Protein AF-0000000084544171 (afdb_homodimer)

Secondary structure (DSSP, 8-state):
--------TT-EEEEEEEEEHHHHHHHHTTSS-GGG--EEEEEEEEE-TT-SSEEE-HHHHHHHTPEEEEEEEEEETTEEEEEEEEEEEEEEETTEEEEEEEEEPPTTPPPEE-HHHHHHTTEEEETTTTEEEEPPSSSTT-S-B--/--------TT-EEEEEEEEEHHHHHHHHTTSS-GGG--EEEEEEEEE-TT-SSEEE-HHHHHHHTPEEEEEEEEEETTEEEEEEEEEEEEEEETTEEEEEEEEEPPTTPPPEE-HHHHHHTTEEEETTTTEEEEPPSSSTT-S-B--

InterPro domains:
  IPR001969 Aspartic peptidase, active site [PS00141] (45-56)
  IPR021109 Aspartic peptidase domain superfamily [G3DSA:2.40.70.10] (13-139)
  IPR021109 Aspartic peptidase domain superfamily [SSF50630] (43-126)

Sequence (294 aa):
MSNPTEKTMGRIITTLTITNRIDQANARQGLIPVEQVRSLTLNNVLVDTGATTLCLPSNAIAQLGLELLKEVDVATANGFSKARVFRDASISLLGREGTFECLELPGGRDPLLGVLPLEALGIELDLTNQQLKLLPETSMDTYLTILMSNPTEKTMGRIITTLTITNR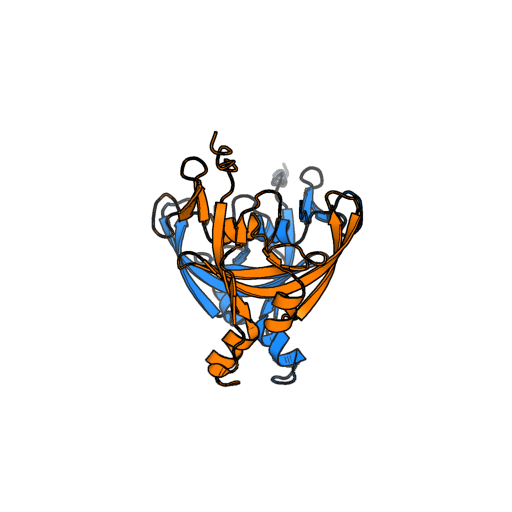IDQANARQGLIPVEQVRSLTLNNVLVDTGATTLCLPSNAIAQLGLELLKEVDVATANGFSKARVFRDASISLLGREGTFECLELPGGRDPLLGVLPLEALGIELDLTNQQLKLLPETSMDTYLTIL

Organism: NCBI:txid376219

Structure (mmCIF, N/CA/C/O backbone):
data_AF-0000000084544171-model_v1
#
loop_
_entity.id
_entity.type
_entity.pdbx_description
1 polymer 'Aspartyl protease'
#
loop_
_atom_site.group_PDB
_atom_site.id
_atom_site.type_symbol
_atom_site.label_atom_id
_atom_site.label_alt_id
_atom_site.label_comp_id
_atom_site.label_asym_id
_atom_site.label_entity_id
_atom_site.label_seq_id
_atom_site.pdbx_PDB_ins_code
_atom_site.Cartn_x
_atom_site.Cartn_y
_atom_site.Cartn_z
_atom_site.occupancy
_atom_site.B_iso_or_equiv
_atom_site.auth_seq_id
_atom_site.auth_comp_id
_atom_site.auth_asym_id
_atom_site.auth_atom_id
_atom_site.pdbx_PDB_model_num
ATOM 1 N N . MET A 1 1 ? -24.906 -35.188 -24.203 1 29.39 1 MET A N 1
ATOM 2 C CA . MET A 1 1 ? -25.5 -34.156 -23.344 1 29.39 1 MET A CA 1
ATOM 3 C C . MET A 1 1 ? -24.422 -33.25 -22.75 1 29.39 1 MET A C 1
ATOM 5 O O . MET A 1 1 ? -23.5 -33.75 -22.094 1 29.39 1 MET A O 1
ATOM 9 N N . SER A 1 2 ? -24.047 -32.125 -23.422 1 32.59 2 SER A N 1
ATOM 10 C CA . SER A 1 2 ? -22.875 -31.266 -23.25 1 32.59 2 SER A CA 1
ATOM 11 C C . SER A 1 2 ? -22.781 -30.75 -21.812 1 32.59 2 SER A C 1
ATOM 13 O O . SER A 1 2 ? -23.812 -30.484 -21.172 1 32.59 2 SER A O 1
ATOM 15 N N . ASN A 1 3 ? -21.859 -31.234 -21 1 34.06 3 ASN A N 1
ATOM 16 C CA . ASN A 1 3 ? -21.5 -30.828 -19.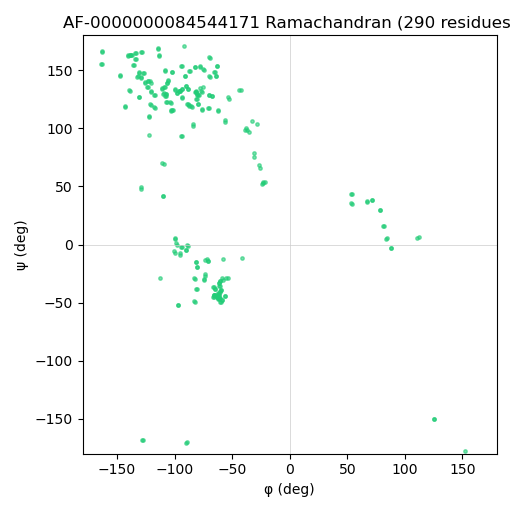641 1 34.06 3 ASN A CA 1
ATOM 17 C C . ASN A 1 3 ? -21.594 -29.312 -19.453 1 34.06 3 ASN A C 1
ATOM 19 O O . ASN A 1 3 ? -20.969 -28.562 -20.203 1 34.06 3 ASN A O 1
ATOM 23 N N . PRO A 1 4 ? -22.75 -28.766 -18.859 1 36.19 4 PRO A N 1
ATOM 24 C CA . PRO A 1 4 ? -22.891 -27.328 -18.656 1 36.19 4 PRO A CA 1
ATOM 25 C C . PRO A 1 4 ? -21.578 -26.656 -18.234 1 36.19 4 PRO A C 1
ATOM 27 O O . PRO A 1 4 ? -20.734 -27.297 -17.609 1 36.19 4 PRO A O 1
ATOM 30 N N . THR A 1 5 ? -20.844 -26 -19.188 1 37.59 5 THR A N 1
ATOM 31 C CA . THR A 1 5 ? -19.797 -25.031 -18.891 1 37.59 5 THR A CA 1
ATOM 32 C C . THR A 1 5 ? -20.031 -24.375 -17.531 1 37.59 5 THR A C 1
ATOM 34 O O . THR A 1 5 ? -21.062 -23.734 -17.328 1 37.59 5 THR A O 1
ATOM 37 N N . GLU A 1 6 ? -19.938 -25.141 -16.469 1 35.94 6 GLU A N 1
ATOM 38 C CA . GLU A 1 6 ? -19.969 -24.578 -15.117 1 35.94 6 GLU A CA 1
ATOM 39 C C . GLU A 1 6 ? -19.547 -23.109 -15.125 1 35.94 6 GLU A C 1
ATOM 41 O O . GLU A 1 6 ? -18.375 -22.797 -15.359 1 35.94 6 GLU A O 1
ATOM 46 N N . LYS A 1 7 ? -20.109 -22.266 -15.898 1 38.41 7 LYS A N 1
ATOM 47 C CA . LYS A 1 7 ? -20.062 -20.812 -15.766 1 38.41 7 LYS A CA 1
ATOM 48 C C . LYS A 1 7 ? -19.719 -20.406 -14.336 1 38.41 7 LYS A C 1
ATOM 50 O O . LYS A 1 7 ? -20.5 -20.625 -13.414 1 38.41 7 LYS A O 1
ATOM 55 N N . THR A 1 8 ? -18.688 -20.828 -13.703 1 43.66 8 THR A N 1
ATOM 56 C CA . THR A 1 8 ? -18.375 -20.438 -12.336 1 43.66 8 THR A CA 1
ATOM 57 C C . THR A 1 8 ? -18.875 -19.016 -12.055 1 43.66 8 THR A C 1
ATOM 59 O O . THR A 1 8 ? -18.359 -18.047 -12.617 1 43.66 8 THR A O 1
ATOM 62 N N . MET A 1 9 ? -19.906 -18.672 -11.883 1 42.88 9 MET A N 1
ATOM 63 C CA . MET A 1 9 ? -20.75 -17.578 -11.414 1 42.88 9 MET A CA 1
ATOM 64 C C . MET A 1 9 ? -20.016 -16.734 -10.367 1 42.88 9 MET A C 1
ATOM 66 O O . MET A 1 9 ? -19.422 -17.297 -9.438 1 42.88 9 MET A O 1
ATOM 70 N N . GLY A 1 10 ? -19.531 -15.648 -10.57 1 60.69 10 GLY A N 1
ATOM 71 C CA . GLY A 1 10 ? -19.156 -14.586 -9.648 1 60.69 10 GLY A CA 1
ATOM 72 C C . GLY A 1 10 ? -17.672 -14.359 -9.57 1 60.69 10 GLY A C 1
ATOM 73 O O . GLY A 1 10 ? -17.188 -13.594 -8.727 1 60.69 10 GLY A O 1
ATOM 74 N N . ARG A 1 11 ? -16.953 -15.086 -10.477 1 80.31 11 ARG A N 1
ATOM 75 C CA . ARG A 1 11 ? -15.5 -14.969 -10.422 1 80.31 11 ARG A CA 1
ATOM 76 C C . ARG A 1 11 ? -15 -13.891 -11.383 1 80.31 11 ARG A C 1
ATOM 78 O O . ARG A 1 11 ? -15.414 -13.844 -12.539 1 80.31 11 ARG A O 1
ATOM 85 N N . ILE A 1 12 ? -14.312 -12.992 -11.055 1 90.25 12 ILE A N 1
ATOM 86 C CA . ILE A 1 12 ? -13.656 -11.961 -11.852 1 90.25 12 ILE A CA 1
ATOM 87 C C . ILE A 1 12 ? -12.18 -12.297 -12.031 1 90.25 12 ILE A C 1
ATOM 89 O O . ILE A 1 12 ? -11.445 -12.445 -11.047 1 90.25 12 ILE A O 1
ATOM 93 N N . ILE A 1 13 ? -11.773 -12.547 -13.297 1 92.5 13 ILE A N 1
ATOM 94 C CA . ILE A 1 13 ? -10.375 -12.773 -13.656 1 92.5 13 ILE A CA 1
ATOM 95 C C . ILE A 1 13 ? -9.828 -11.555 -14.391 1 92.5 13 ILE A C 1
ATOM 97 O O . ILE A 1 13 ? -10.508 -10.992 -15.258 1 92.5 13 ILE A O 1
ATOM 101 N N . THR A 1 14 ? -8.625 -11.195 -14.078 1 93.81 14 THR A N 1
ATOM 102 C CA . THR A 1 14 ? -8.07 -9.992 -14.695 1 93.81 14 THR A CA 1
ATOM 103 C C . THR A 1 14 ? -6.609 -10.203 -15.078 1 93.81 14 THR A C 1
ATOM 105 O O . THR A 1 14 ? -6.004 -11.211 -14.711 1 93.81 14 THR A O 1
ATOM 108 N N . THR A 1 15 ? -6.137 -9.32 -15.945 1 95.38 15 THR A N 1
ATOM 109 C CA . THR A 1 15 ? -4.719 -9.227 -16.281 1 95.38 15 THR A CA 1
ATOM 110 C C . THR A 1 15 ? -4.039 -8.141 -15.453 1 95.38 15 THR A C 1
ATOM 112 O O . THR A 1 15 ? -4.559 -7.027 -15.328 1 95.38 15 THR A O 1
ATOM 115 N N . LEU A 1 16 ? -2.938 -8.539 -14.922 1 96.19 16 LEU A N 1
ATOM 116 C CA . LEU A 1 16 ? -2.232 -7.641 -14.008 1 96.19 16 LEU A CA 1
ATOM 117 C C . LEU A 1 16 ? -0.758 -7.539 -14.383 1 96.19 16 LEU A C 1
ATOM 119 O O . LEU A 1 16 ? -0.096 -8.555 -14.602 1 96.19 16 LEU A O 1
ATOM 123 N N . THR A 1 17 ? -0.288 -6.348 -14.555 1 98.38 17 THR A N 1
ATOM 124 C CA . THR A 1 17 ? 1.15 -6.141 -14.68 1 98.38 17 THR A CA 1
ATOM 125 C C . THR A 1 17 ? 1.753 -5.699 -13.344 1 98.38 17 THR A C 1
ATOM 127 O O . THR A 1 17 ? 1.222 -4.805 -12.688 1 98.38 17 THR A O 1
ATOM 130 N N . ILE A 1 18 ? 2.816 -6.367 -12.938 1 98.69 18 ILE A N 1
ATOM 131 C CA . ILE A 1 18 ? 3.531 -6.07 -11.703 1 98.69 18 ILE A CA 1
ATOM 132 C C . ILE A 1 18 ? 4.98 -5.707 -12.016 1 98.69 18 ILE A C 1
ATOM 134 O O . ILE A 1 18 ? 5.641 -6.391 -12.805 1 98.69 18 ILE A O 1
ATOM 138 N N . THR A 1 19 ? 5.465 -4.664 -11.492 1 98.75 19 THR A N 1
ATOM 139 C CA . THR A 1 19 ? 6.832 -4.191 -11.68 1 98.75 19 THR A CA 1
ATOM 140 C C . THR A 1 19 ? 7.523 -3.99 -10.336 1 98.75 19 THR A C 1
ATOM 142 O O . THR A 1 19 ? 6.891 -3.578 -9.359 1 98.75 19 THR A O 1
ATOM 145 N N . ASN A 1 20 ? 8.781 -4.375 -10.273 1 98.75 20 ASN A N 1
ATOM 146 C CA . ASN A 1 20 ? 9.57 -4.02 -9.094 1 98.75 20 ASN A CA 1
ATOM 147 C C . ASN A 1 20 ? 9.703 -2.508 -8.945 1 98.75 20 ASN A C 1
ATOM 149 O O . ASN A 1 20 ? 10.359 -1.852 -9.75 1 98.75 20 ASN A O 1
ATOM 153 N N . ARG A 1 21 ? 9.148 -1.97 -7.887 1 98.56 21 ARG A N 1
ATOM 154 C CA . ARG A 1 21 ? 9.062 -0.523 -7.715 1 98.56 21 ARG A CA 1
ATOM 155 C C . ARG A 1 21 ? 10.453 0.087 -7.531 1 98.56 21 ARG A C 1
ATOM 157 O O . ARG A 1 21 ? 10.711 1.199 -7.996 1 98.56 21 ARG A O 1
ATOM 164 N N . ILE A 1 22 ? 11.305 -0.629 -6.855 1 98.5 22 ILE A N 1
ATOM 165 C CA . ILE A 1 22 ? 12.648 -0.115 -6.621 1 98.5 22 ILE A CA 1
ATOM 166 C C . ILE A 1 22 ? 13.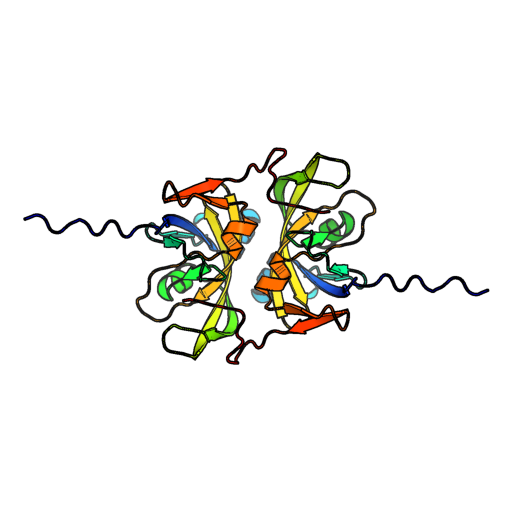406 -0.02 -7.941 1 98.5 22 ILE A C 1
ATOM 168 O O . ILE A 1 22 ? 14.07 0.982 -8.211 1 98.5 22 ILE A O 1
ATOM 172 N N . ASP A 1 23 ? 13.289 -1.106 -8.734 1 98.38 23 ASP A N 1
ATOM 173 C CA . ASP A 1 23 ? 13.898 -1.052 -10.062 1 98.38 23 ASP A CA 1
ATOM 174 C C . ASP A 1 23 ? 13.375 0.142 -10.859 1 98.38 23 ASP A C 1
ATOM 176 O O . ASP A 1 23 ? 14.148 0.849 -11.508 1 98.38 23 ASP A O 1
ATOM 180 N N . GLN A 1 24 ? 12.055 0.341 -10.797 1 98.06 24 GLN A N 1
ATOM 181 C CA . GLN A 1 24 ? 11.414 1.428 -11.531 1 98.06 24 GLN A CA 1
ATOM 182 C C . GLN A 1 24 ? 11.977 2.781 -11.109 1 98.06 24 GLN A C 1
ATOM 184 O O . GLN A 1 24 ? 12.305 3.613 -11.953 1 98.06 24 GLN A O 1
ATOM 189 N N . ALA A 1 25 ? 12.07 2.982 -9.859 1 97.75 25 ALA A N 1
ATOM 190 C CA . ALA A 1 25 ? 12.57 4.246 -9.328 1 97.75 25 ALA A CA 1
ATOM 191 C C . ALA A 1 25 ? 14.039 4.449 -9.695 1 97.75 25 ALA A C 1
ATOM 193 O O . ALA A 1 25 ? 14.438 5.547 -10.094 1 97.75 25 ALA A O 1
ATOM 194 N N . ASN A 1 26 ? 14.836 3.412 -9.57 1 97.44 26 ASN A N 1
ATOM 195 C CA . ASN A 1 26 ? 16.266 3.488 -9.875 1 97.44 26 ASN A CA 1
ATOM 196 C C . ASN A 1 26 ? 16.5 3.771 -11.352 1 97.44 26 ASN A C 1
ATOM 198 O O . ASN A 1 26 ? 17.422 4.516 -11.703 1 97.44 26 ASN A O 1
ATOM 202 N N . ALA A 1 27 ? 15.68 3.17 -12.18 1 97.88 27 ALA A N 1
ATOM 203 C CA . ALA A 1 27 ? 15.812 3.436 -13.609 1 97.88 27 ALA A CA 1
ATOM 204 C C . ALA A 1 27 ? 15.469 4.887 -13.93 1 97.88 27 ALA A C 1
ATOM 206 O O . ALA A 1 27 ? 16.156 5.539 -14.711 1 97.88 27 ALA A O 1
ATOM 207 N N . ARG A 1 28 ? 14.398 5.352 -13.32 1 96.06 28 ARG A N 1
ATOM 208 C CA . ARG A 1 28 ? 13.984 6.73 -13.539 1 96.06 28 ARG A CA 1
ATOM 209 C C . ARG A 1 28 ? 15.062 7.707 -13.102 1 96.06 28 ARG A C 1
ATOM 211 O O . ARG A 1 28 ? 15.219 8.781 -13.688 1 96.06 28 ARG A O 1
ATOM 218 N N . GLN A 1 29 ? 15.812 7.316 -12.094 1 94.12 29 GLN A N 1
ATOM 219 C CA . GLN A 1 29 ? 16.875 8.164 -11.57 1 94.12 29 GLN A CA 1
ATOM 220 C C . GLN A 1 29 ? 18.203 7.91 -12.305 1 94.12 29 GLN A C 1
ATOM 222 O O . GLN A 1 29 ? 19.234 8.492 -11.961 1 94.12 29 GLN A O 1
ATOM 227 N N . GLY A 1 30 ? 18.156 7.012 -13.219 1 94.88 30 GLY A N 1
ATOM 228 C CA . GLY A 1 30 ? 19.328 6.742 -14.055 1 94.88 30 GLY A CA 1
ATOM 229 C C . GLY A 1 30 ? 20.344 5.84 -13.375 1 94.88 30 GLY A C 1
ATOM 230 O O . GLY A 1 30 ?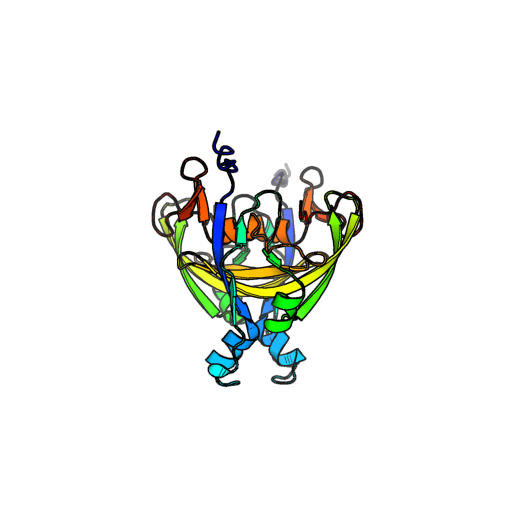 21.5 5.785 -13.797 1 94.88 30 GLY A O 1
ATOM 231 N N . LEU A 1 31 ? 19.969 5.195 -12.359 1 94.38 31 LEU A N 1
ATOM 232 C CA . LEU A 1 31 ? 20.891 4.344 -11.617 1 94.38 31 LEU A CA 1
ATOM 233 C C . LEU A 1 31 ? 21.031 2.979 -12.281 1 94.38 31 LEU A C 1
ATOM 235 O O . LEU A 1 31 ? 22.047 2.305 -12.133 1 94.38 31 LEU A O 1
ATOM 239 N N . ILE A 1 32 ? 19.984 2.52 -12.961 1 96 32 ILE A N 1
ATOM 240 C CA . ILE A 1 32 ? 20.031 1.282 -13.727 1 96 32 ILE A CA 1
ATOM 241 C C . ILE A 1 32 ? 19.359 1.499 -15.086 1 96 32 ILE A C 1
ATOM 243 O O . ILE A 1 32 ? 18.531 2.398 -15.242 1 96 32 ILE A O 1
ATOM 247 N N . PRO A 1 33 ? 19.734 0.726 -16.078 1 97.31 33 PRO A N 1
ATOM 248 C CA . PRO A 1 33 ? 19.047 0.825 -17.359 1 97.31 33 PRO A CA 1
ATOM 249 C C . PRO A 1 33 ? 17.594 0.392 -17.281 1 97.31 33 PRO A C 1
ATOM 251 O O . PRO A 1 33 ? 17.234 -0.478 -16.484 1 97.31 33 PRO A O 1
ATOM 254 N N . VAL A 1 34 ? 16.766 1.017 -18.109 1 97.19 34 VAL A N 1
ATOM 255 C CA . VAL A 1 34 ? 15.328 0.754 -18.141 1 97.19 34 VAL A CA 1
ATOM 256 C C . VAL A 1 34 ? 15.078 -0.724 -18.422 1 97.19 34 VAL A C 1
ATOM 258 O O . VAL A 1 34 ? 14.125 -1.312 -17.906 1 97.19 34 VAL A O 1
ATOM 261 N N . GLU A 1 35 ? 16.031 -1.393 -19.203 1 97.44 35 GLU A N 1
ATOM 262 C CA . GLU A 1 35 ? 15.867 -2.783 -19.609 1 97.44 35 GLU A CA 1
ATOM 263 C C . GLU A 1 35 ? 16.062 -3.734 -18.438 1 97.44 35 GLU A C 1
ATOM 265 O O . GLU A 1 35 ? 15.711 -4.914 -18.531 1 97.44 35 GLU A O 1
ATOM 270 N N . GLN A 1 36 ? 16.578 -3.209 -17.375 1 97.75 36 GLN A N 1
ATOM 271 C CA . GLN A 1 36 ? 16.859 -4.055 -16.219 1 97.75 36 GLN A CA 1
ATOM 272 C C . GLN A 1 36 ? 15.703 -4.02 -15.219 1 97.75 36 GLN A C 1
ATOM 274 O O . GLN A 1 36 ? 15.734 -4.719 -14.203 1 97.75 36 GLN A O 1
ATOM 279 N N . VAL A 1 37 ? 14.719 -3.219 -15.555 1 98.62 37 VAL A N 1
ATOM 280 C CA . VAL A 1 37 ? 13.539 -3.18 -14.695 1 98.62 37 VAL A CA 1
ATOM 281 C C . VAL A 1 37 ? 12.758 -4.484 -14.828 1 98.62 37 VAL A C 1
ATOM 283 O O . VAL A 1 37 ? 12.289 -4.824 -15.914 1 98.62 37 VAL A O 1
ATOM 286 N N . ARG A 1 38 ? 12.648 -5.195 -13.773 1 98.81 38 ARG A N 1
ATOM 287 C CA . ARG A 1 38 ? 11.914 -6.461 -13.773 1 98.81 38 ARG A CA 1
ATOM 288 C C . ARG A 1 38 ? 10.414 -6.227 -13.703 1 98.81 38 ARG A C 1
ATOM 290 O O . ARG A 1 38 ? 9.938 -5.488 -12.836 1 98.81 38 ARG A O 1
ATOM 297 N N . SER A 1 39 ? 9.734 -6.801 -14.555 1 98.62 39 SER A N 1
ATOM 298 C CA . SER A 1 39 ? 8.289 -6.668 -14.711 1 98.62 39 SER A CA 1
ATOM 299 C C . SER A 1 39 ? 7.664 -7.969 -15.211 1 98.62 39 SER A C 1
ATOM 301 O O . SER A 1 39 ? 8.297 -8.719 -15.961 1 98.62 39 SER A O 1
ATOM 303 N N . LEU A 1 40 ? 6.516 -8.227 -14.773 1 98 40 LEU A N 1
ATOM 304 C CA . LEU A 1 40 ? 5.797 -9.453 -15.117 1 98 40 LEU A CA 1
ATOM 305 C C . LEU A 1 40 ? 4.32 -9.156 -15.359 1 98 40 LEU A C 1
ATOM 307 O O . LEU A 1 40 ? 3.697 -8.414 -14.602 1 98 40 LEU A O 1
ATOM 311 N N . THR A 1 41 ? 3.754 -9.68 -16.438 1 98.06 41 THR A N 1
ATOM 312 C CA . THR A 1 41 ? 2.324 -9.594 -16.719 1 98.06 41 THR A CA 1
ATOM 313 C C . THR A 1 41 ? 1.655 -10.953 -16.516 1 98.06 41 THR A C 1
ATOM 315 O O . THR A 1 41 ? 2.068 -11.945 -17.125 1 98.06 41 THR A O 1
ATOM 318 N N . LEU A 1 42 ? 0.67 -10.969 -15.641 1 96.44 42 LEU A N 1
ATOM 319 C CA . LEU A 1 42 ? -0.086 -12.18 -15.352 1 96.44 42 LEU A CA 1
ATOM 320 C C . LEU A 1 42 ? -1.496 -12.094 -15.93 1 96.44 42 LEU A C 1
ATOM 322 O O . LEU A 1 42 ? -2.236 -11.156 -15.625 1 96.44 42 LEU A O 1
ATOM 326 N N . ASN A 1 43 ? -1.938 -13.039 -16.672 1 93.19 43 ASN A N 1
ATOM 327 C CA . ASN A 1 43 ? -3.203 -12.969 -17.391 1 93.19 43 ASN A CA 1
ATOM 328 C C . ASN A 1 43 ? -4.305 -13.734 -16.672 1 93.19 43 ASN A C 1
ATOM 330 O O . ASN A 1 43 ? -5.48 -13.633 -17.031 1 93.19 43 ASN A O 1
ATOM 334 N N . ASN A 1 44 ? -4.062 -14.398 -15.664 1 91.44 44 ASN A N 1
ATOM 335 C CA . ASN A 1 44 ? -5.035 -15.25 -14.984 1 91.44 44 ASN A CA 1
ATOM 336 C C . ASN A 1 44 ? -5.086 -14.953 -13.492 1 91.44 44 ASN A C 1
ATOM 338 O O . ASN A 1 44 ? -5.098 -15.875 -12.672 1 91.44 44 ASN A O 1
ATOM 342 N N . VAL A 1 45 ? -5.168 -13.68 -13.219 1 95 45 VAL A N 1
ATOM 343 C CA . VAL A 1 45 ? -5.223 -13.312 -11.805 1 95 45 VAL A CA 1
ATOM 344 C C . VAL A 1 45 ? -6.676 -13.297 -11.336 1 95 45 VAL A C 1
ATOM 346 O O . VAL A 1 45 ? -7.5 -12.555 -11.875 1 95 45 VAL A O 1
ATOM 349 N N . LEU A 1 46 ? -6.98 -14.102 -10.336 1 93.88 46 LEU A N 1
ATOM 350 C CA . LEU A 1 46 ? -8.32 -14.148 -9.758 1 93.88 46 LEU A CA 1
ATOM 351 C C . LEU A 1 46 ? -8.523 -13.008 -8.766 1 93.88 46 LEU A C 1
ATOM 353 O O . LEU A 1 46 ? -7.68 -12.781 -7.887 1 93.88 46 LEU A O 1
ATOM 357 N N . VAL A 1 47 ? -9.578 -12.234 -9.016 1 93.25 47 VAL A N 1
ATOM 358 C CA . VAL A 1 47 ? -9.992 -11.281 -7.984 1 93.25 47 VAL A CA 1
ATOM 359 C C . VAL A 1 47 ? -10.727 -12.016 -6.867 1 93.25 47 VAL A C 1
ATOM 361 O O . VAL A 1 47 ? -11.766 -12.633 -7.098 1 93.25 47 VAL A O 1
ATOM 364 N N . ASP A 1 48 ? -10.148 -11.977 -5.719 1 90.44 48 ASP A N 1
ATOM 365 C CA . ASP A 1 48 ? -10.695 -12.688 -4.57 1 90.44 48 ASP A CA 1
ATOM 366 C C . ASP A 1 48 ? -10.977 -11.742 -3.41 1 90.44 48 ASP A C 1
ATOM 368 O O . ASP A 1 48 ? -10.055 -11.273 -2.742 1 90.44 48 ASP A O 1
ATOM 372 N N . THR A 1 49 ? -12.156 -11.484 -3.1 1 87.5 49 THR A N 1
ATOM 373 C CA . THR A 1 49 ? -12.547 -10.562 -2.037 1 87.5 49 THR A CA 1
ATOM 374 C C . THR A 1 49 ? -12.227 -11.148 -0.667 1 87.5 49 THR A C 1
ATOM 376 O O . THR A 1 49 ? -12.242 -10.438 0.34 1 87.5 49 THR A O 1
ATOM 379 N N . GLY A 1 50 ? -11.938 -12.43 -0.604 1 84.56 50 GLY A N 1
ATOM 380 C CA . GLY A 1 50 ? -11.523 -13.039 0.649 1 84.56 50 GLY A CA 1
ATOM 381 C C . GLY A 1 50 ? -10.055 -12.82 0.96 1 84.56 50 GLY A C 1
ATOM 382 O O . GLY A 1 50 ? -9.609 -13.062 2.084 1 84.56 50 GLY A O 1
ATOM 383 N N . ALA A 1 51 ? -9.344 -12.422 -0.002 1 88.88 51 ALA A N 1
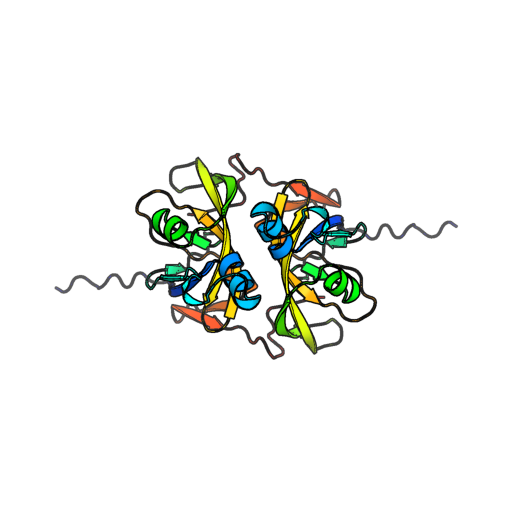ATOM 384 C CA . ALA A 1 51 ? -7.93 -12.125 0.189 1 88.88 51 ALA A CA 1
ATOM 385 C C . ALA A 1 51 ? -7.723 -10.656 0.552 1 88.88 51 ALA A C 1
ATOM 387 O O . ALA A 1 51 ? -8.406 -9.773 0.028 1 88.88 51 ALA A O 1
ATOM 388 N N . THR A 1 52 ? -6.781 -10.406 1.366 1 88.31 52 THR A N 1
ATOM 389 C CA . THR A 1 52 ? -6.527 -9.055 1.854 1 88.31 52 THR A CA 1
ATOM 390 C C . THR A 1 52 ? -5.684 -8.266 0.852 1 88.31 52 THR A C 1
ATOM 392 O O . THR A 1 52 ? -6.023 -7.137 0.503 1 88.31 52 THR A O 1
ATOM 395 N N . THR A 1 53 ? -4.664 -8.867 0.446 1 94.31 53 THR A N 1
ATOM 396 C CA . THR A 1 53 ? -3.709 -8.156 -0.398 1 94.31 53 THR A CA 1
ATOM 397 C C . THR A 1 53 ? -3.426 -8.953 -1.672 1 94.31 53 THR A C 1
ATOM 399 O O . THR A 1 53 ? -4.188 -9.844 -2.037 1 94.31 53 THR A O 1
ATOM 402 N N . LEU A 1 54 ? -2.391 -8.555 -2.441 1 97 54 LEU A N 1
ATOM 403 C CA . LEU A 1 54 ? -1.899 -9.281 -3.607 1 97 54 LEU A CA 1
ATOM 404 C C . LEU A 1 54 ? -1.204 -10.57 -3.189 1 97 54 LEU A C 1
ATOM 406 O O . LEU A 1 54 ? -0.371 -10.562 -2.279 1 97 54 LEU A O 1
ATOM 410 N N . CYS A 1 55 ? -1.595 -11.656 -3.773 1 95.88 55 CYS A N 1
ATOM 411 C CA . CYS A 1 55 ? -0.974 -12.953 -3.516 1 95.88 55 CYS A CA 1
ATOM 412 C C . CYS A 1 55 ? -0.335 -13.508 -4.781 1 95.88 55 CYS A C 1
ATOM 414 O O . CYS A 1 55 ? -0.99 -13.609 -5.82 1 95.88 55 CYS A O 1
ATOM 416 N N . LEU A 1 56 ? 0.875 -13.875 -4.66 1 97 56 LEU A N 1
ATOM 417 C CA . LEU A 1 56 ? 1.632 -14.328 -5.824 1 97 56 LEU A CA 1
ATOM 418 C C . LEU A 1 56 ? 2.33 -15.648 -5.535 1 97 56 LEU A C 1
ATOM 420 O O . LEU A 1 56 ? 2.762 -15.898 -4.406 1 97 56 LEU A O 1
ATOM 424 N N . PRO A 1 57 ? 2.469 -16.438 -6.555 1 95.44 57 PRO A N 1
ATOM 425 C CA . PRO A 1 57 ? 3.314 -17.625 -6.383 1 95.44 57 PRO A CA 1
ATOM 426 C C . PRO A 1 57 ? 4.793 -17.281 -6.242 1 95.44 57 PRO A C 1
ATOM 428 O O . PRO A 1 57 ? 5.223 -16.203 -6.676 1 95.44 57 PRO A O 1
ATOM 431 N N . SER A 1 58 ? 5.523 -18.234 -5.703 1 95.25 58 SER A N 1
ATOM 432 C CA . SER A 1 58 ? 6.93 -18.016 -5.387 1 95.25 58 SER A CA 1
ATOM 433 C C . SER A 1 58 ? 7.73 -17.672 -6.637 1 95.25 58 SER A C 1
ATOM 435 O O . SER A 1 58 ? 8.648 -16.844 -6.586 1 95.25 58 SER A O 1
ATOM 437 N N . ASN A 1 59 ? 7.469 -18.312 -7.688 1 95.94 59 ASN A N 1
ATOM 438 C CA . ASN A 1 59 ? 8.219 -18.078 -8.914 1 95.94 59 ASN A CA 1
ATOM 439 C C . ASN A 1 59 ? 8.047 -16.641 -9.414 1 95.94 59 ASN A C 1
ATOM 441 O O . ASN A 1 59 ? 9 -16.016 -9.875 1 95.94 59 ASN A O 1
ATOM 445 N N . ALA A 1 60 ? 6.844 -16.078 -9.375 1 97.12 60 ALA A N 1
ATOM 446 C CA . ALA A 1 60 ? 6.59 -14.703 -9.773 1 97.12 60 ALA A CA 1
ATOM 447 C C . ALA A 1 60 ? 7.371 -13.727 -8.898 1 97.12 60 ALA A C 1
ATOM 449 O O . ALA A 1 60 ? 7.961 -12.766 -9.398 1 97.12 60 ALA A O 1
ATOM 450 N N . ILE A 1 61 ? 7.391 -13.992 -7.637 1 97.94 61 ILE A N 1
ATOM 451 C CA . ILE A 1 61 ? 8.102 -13.141 -6.684 1 97.94 61 ILE A CA 1
ATOM 452 C C . ILE A 1 61 ? 9.594 -13.141 -7.004 1 97.94 61 ILE A C 1
ATOM 454 O O . ILE A 1 61 ? 10.227 -12.086 -7.031 1 97.94 61 ILE A O 1
ATOM 458 N N . ALA A 1 62 ? 10.086 -14.328 -7.258 1 97.06 62 ALA A N 1
ATOM 459 C CA . ALA A 1 62 ? 11.5 -14.477 -7.586 1 97.06 62 ALA A CA 1
ATOM 460 C C . ALA A 1 62 ? 11.844 -13.742 -8.875 1 97.06 62 ALA A C 1
ATOM 462 O O . ALA A 1 62 ? 12.859 -13.055 -8.953 1 97.06 62 ALA A O 1
ATOM 463 N N . GLN A 1 63 ? 11.031 -13.914 -9.836 1 97.81 63 GLN A N 1
ATOM 464 C CA . GLN A 1 63 ? 11.258 -13.258 -11.125 1 97.81 63 GLN A CA 1
ATOM 465 C C . GLN A 1 63 ? 11.25 -11.742 -10.969 1 97.81 63 GLN A C 1
ATOM 467 O O . GLN A 1 63 ? 12.023 -11.039 -11.633 1 97.81 63 GLN A O 1
ATOM 472 N N . LEU A 1 64 ? 10.438 -11.188 -10.117 1 98.5 64 LEU A N 1
ATOM 473 C CA . LEU A 1 64 ? 10.297 -9.758 -9.898 1 98.5 64 LEU A CA 1
ATOM 474 C C . LEU A 1 64 ? 11.406 -9.234 -8.992 1 98.5 64 LEU A C 1
ATOM 476 O O . LEU A 1 64 ? 11.633 -8.023 -8.914 1 98.5 64 LEU A O 1
ATOM 480 N N . GLY A 1 65 ? 12.031 -10.148 -8.258 1 98 65 GLY A N 1
ATOM 481 C CA . GLY A 1 65 ? 13.094 -9.742 -7.348 1 98 65 GLY A CA 1
ATOM 482 C C . GLY A 1 65 ? 12.602 -8.906 -6.184 1 98 65 GLY A C 1
ATOM 483 O O . GLY A 1 65 ? 13.258 -7.949 -5.773 1 98 65 GLY A O 1
ATOM 484 N N . LEU A 1 66 ? 11.469 -9.211 -5.688 1 98.19 66 LEU A N 1
ATOM 485 C CA . LEU A 1 66 ? 10.898 -8.43 -4.59 1 98.19 66 LEU A CA 1
ATOM 486 C C . LEU A 1 66 ? 11.602 -8.758 -3.275 1 98.19 66 LEU A C 1
ATOM 488 O O . LEU A 1 66 ? 12.047 -9.883 -3.064 1 98.19 66 LEU A O 1
ATOM 492 N N . GLU A 1 67 ? 11.625 -7.812 -2.414 1 97.44 67 GLU A N 1
ATOM 493 C CA . GLU A 1 67 ? 12.328 -7.934 -1.143 1 97.44 67 GLU A CA 1
ATOM 494 C C . GLU A 1 67 ? 11.414 -8.492 -0.056 1 97.44 67 GLU A C 1
ATOM 496 O O . GLU A 1 67 ? 10.25 -8.102 0.049 1 97.44 67 GLU A O 1
ATOM 501 N N . LEU A 1 68 ? 11.938 -9.422 0.723 1 96.75 68 LEU A N 1
ATOM 502 C CA . LEU A 1 68 ? 11.203 -9.953 1.87 1 96.75 68 LEU A CA 1
ATOM 503 C C . LEU A 1 68 ? 11.031 -8.883 2.943 1 96.75 68 LEU A C 1
ATOM 505 O O . LEU A 1 68 ? 12 -8.219 3.328 1 96.75 68 LEU A O 1
ATOM 509 N N . LEU A 1 69 ? 9.82 -8.703 3.344 1 95.44 69 LEU A N 1
ATOM 510 C CA . LEU A 1 69 ? 9.523 -7.734 4.398 1 95.44 69 LEU A CA 1
ATOM 511 C C . LEU A 1 69 ? 9.414 -8.43 5.754 1 95.44 69 LEU A C 1
ATOM 513 O O . LEU A 1 69 ? 10.062 -8.016 6.719 1 95.44 69 LEU A O 1
ATOM 517 N N . LYS A 1 70 ? 8.586 -9.445 5.723 1 92.56 70 LYS A N 1
ATOM 518 C CA . LYS A 1 70 ? 8.336 -10.148 6.977 1 92.56 70 LYS A CA 1
ATOM 519 C C . LYS A 1 70 ? 7.703 -11.516 6.723 1 92.56 70 LYS A C 1
ATOM 521 O O . LYS A 1 70 ? 7.328 -11.828 5.59 1 92.56 70 LYS A O 1
ATOM 526 N N . GLU A 1 71 ? 7.734 -12.336 7.863 1 91.38 71 GLU A N 1
ATOM 527 C CA . GLU A 1 71 ? 6.988 -13.594 7.891 1 91.38 71 GLU A CA 1
ATOM 528 C C . GLU A 1 71 ? 5.816 -13.516 8.867 1 91.38 71 GLU A C 1
ATOM 530 O O . GLU A 1 71 ? 5.949 -12.977 9.961 1 91.38 71 GLU A O 1
ATOM 535 N N . VAL A 1 72 ? 4.684 -14.008 8.344 1 85.44 72 VAL A N 1
ATOM 536 C CA . VAL A 1 72 ? 3.479 -13.883 9.156 1 85.44 72 VAL A CA 1
ATOM 537 C C . VAL A 1 72 ? 2.719 -15.203 9.164 1 85.44 72 VAL A C 1
ATOM 539 O O . VAL A 1 72 ? 2.936 -16.062 8.305 1 85.44 72 VAL A O 1
ATOM 542 N N . ASP A 1 73 ? 1.887 -15.297 10.188 1 82.44 73 ASP A N 1
ATOM 543 C CA . ASP A 1 73 ? 0.911 -16.375 10.164 1 82.44 73 ASP A CA 1
ATOM 544 C C . ASP A 1 73 ? -0.295 -16.016 9.297 1 82.44 73 ASP A C 1
ATOM 546 O O . ASP A 1 73 ? -0.794 -14.891 9.367 1 82.44 73 ASP A O 1
ATOM 550 N N . VAL A 1 74 ? -0.621 -16.906 8.477 1 79.06 74 VAL A N 1
ATOM 551 C CA . VAL A 1 74 ? -1.766 -16.641 7.613 1 79.06 74 VAL A CA 1
ATOM 552 C C . VAL A 1 74 ? -2.814 -17.734 7.789 1 79.06 74 VAL A C 1
ATOM 554 O O . VAL A 1 74 ? -2.473 -18.906 8 1 79.06 74 VAL A O 1
ATOM 557 N N . ALA A 1 75 ? -4.039 -17.234 7.773 1 74.88 75 ALA A N 1
ATOM 558 C CA . ALA A 1 75 ? -5.156 -18.172 7.797 1 74.88 75 ALA A CA 1
ATOM 559 C C . ALA A 1 75 ? -5.414 -18.75 6.41 1 74.88 75 ALA A C 1
ATOM 561 O O . ALA A 1 75 ? -5.512 -18.016 5.43 1 74.88 75 ALA A O 1
ATOM 562 N N . THR A 1 76 ? -5.332 -20.078 6.246 1 73.38 76 THR A N 1
ATOM 563 C CA . THR A 1 76 ? -5.66 -20.781 5.016 1 73.38 76 THR A CA 1
ATOM 564 C C . THR A 1 76 ? -6.879 -21.672 5.223 1 73.38 76 THR A C 1
ATOM 566 O O . THR A 1 76 ? -7.418 -21.766 6.328 1 73.38 76 THR A O 1
ATOM 569 N N . ALA A 1 77 ? -7.395 -22.188 4.023 1 69.88 77 ALA A N 1
ATOM 570 C CA . ALA A 1 77 ? -8.508 -23.125 4.074 1 69.88 77 ALA A CA 1
ATOM 571 C C . ALA A 1 77 ? -8.172 -24.328 4.965 1 69.88 77 ALA A C 1
ATOM 573 O O . ALA A 1 77 ? -9.07 -24.938 5.559 1 69.88 77 ALA A O 1
ATOM 574 N N . ASN A 1 78 ? -6.879 -24.734 5.098 1 73.06 78 ASN A N 1
ATOM 575 C CA . ASN A 1 78 ? -6.457 -25.906 5.848 1 73.06 78 ASN A CA 1
ATOM 576 C C . ASN A 1 78 ? -5.938 -25.531 7.234 1 73.06 78 ASN A C 1
ATOM 578 O O . ASN A 1 78 ? -5.344 -26.359 7.922 1 73.06 78 ASN A O 1
ATOM 582 N N . GLY A 1 79 ? -6.051 -24.344 7.547 1 74.19 79 GLY A N 1
ATOM 583 C CA . GLY A 1 79 ? -5.57 -23.906 8.852 1 74.19 79 GLY A CA 1
ATOM 584 C C . GLY A 1 79 ? -4.582 -22.766 8.766 1 74.19 79 GLY A C 1
ATOM 585 O O . GLY A 1 79 ? -4.738 -21.859 7.945 1 74.19 79 GLY A O 1
ATOM 586 N N . PHE A 1 80 ? -3.691 -22.844 9.852 1 72.44 80 PHE A N 1
ATOM 587 C CA . PHE A 1 80 ? -2.715 -21.75 9.914 1 72.44 80 PHE A CA 1
ATOM 588 C C . PHE A 1 80 ? -1.373 -22.203 9.344 1 72.44 80 PHE A C 1
ATOM 590 O O . PHE A 1 80 ? -0.968 -23.359 9.531 1 72.44 80 PHE A O 1
ATOM 597 N N . SER A 1 81 ? -0.842 -21.297 8.5 1 78.88 81 SER A N 1
ATOM 598 C CA . SER A 1 81 ? 0.502 -21.547 7.992 1 78.88 81 SER A CA 1
ATOM 599 C C . SER A 1 81 ? 1.341 -20.281 7.984 1 78.88 81 SER A C 1
ATOM 601 O O . SER A 1 81 ? 0.817 -19.172 8.188 1 78.88 81 SER A O 1
ATOM 603 N N . LYS A 1 82 ? 2.625 -20.484 7.887 1 85.31 82 LYS A N 1
ATOM 604 C CA . LYS A 1 82 ? 3.527 -19.344 7.734 1 85.31 82 LYS A CA 1
ATOM 605 C C . LYS A 1 82 ? 3.59 -18.875 6.285 1 85.31 82 LYS A C 1
ATOM 607 O O . LYS A 1 82 ? 3.605 -19.703 5.363 1 85.31 82 LYS A O 1
ATOM 612 N N . ALA A 1 83 ? 3.445 -17.594 6.172 1 88.81 83 ALA A N 1
ATOM 613 C CA . ALA A 1 83 ? 3.584 -17.031 4.836 1 88.81 83 ALA A CA 1
ATOM 614 C C . ALA A 1 83 ? 4.602 -15.883 4.832 1 88.81 83 ALA A C 1
ATOM 616 O O . ALA A 1 83 ? 4.797 -15.211 5.844 1 88.81 83 ALA A O 1
ATOM 617 N N . ARG A 1 84 ? 5.219 -15.805 3.748 1 94.31 84 ARG A N 1
ATOM 618 C CA . ARG A 1 84 ? 6.172 -14.719 3.555 1 94.31 84 ARG A CA 1
ATOM 619 C C . ARG A 1 84 ? 5.512 -13.531 2.867 1 94.31 84 ARG A C 1
ATOM 621 O O . ARG A 1 84 ? 4.715 -13.703 1.943 1 94.31 84 ARG A O 1
ATOM 628 N N . VAL A 1 85 ? 5.785 -12.328 3.424 1 95.31 85 VAL A N 1
ATOM 629 C CA . VAL A 1 85 ? 5.289 -11.078 2.848 1 95.31 85 VAL A CA 1
ATOM 630 C C . VAL A 1 85 ? 6.441 -10.312 2.197 1 95.31 85 VAL A C 1
ATOM 632 O O . VAL A 1 85 ? 7.488 -10.109 2.816 1 95.31 85 VAL A O 1
ATOM 635 N N . PHE A 1 86 ? 6.223 -9.914 0.957 1 97.69 86 PHE A N 1
ATOM 636 C CA . PHE A 1 86 ? 7.215 -9.164 0.194 1 97.69 86 PHE A CA 1
ATOM 637 C C . PHE A 1 86 ? 6.719 -7.75 -0.095 1 97.69 86 PHE A C 1
ATOM 639 O O . PHE A 1 86 ? 5.531 -7.457 0.071 1 97.69 86 PHE A O 1
ATOM 646 N N . ARG A 1 87 ? 7.66 -6.855 -0.47 1 97.75 87 ARG A N 1
ATOM 647 C CA . ARG A 1 87 ? 7.277 -5.461 -0.663 1 97.75 87 ARG A CA 1
ATOM 648 C C . ARG A 1 87 ? 7.75 -4.945 -2.018 1 97.75 87 ARG A C 1
ATOM 650 O O . ARG A 1 87 ? 8.508 -5.625 -2.717 1 97.75 87 ARG A O 1
ATOM 657 N N . ASP A 1 88 ? 7.191 -3.795 -2.385 1 98.44 88 ASP A N 1
ATOM 658 C CA . ASP A 1 88 ? 7.609 -3.027 -3.555 1 98.44 88 ASP A CA 1
ATOM 659 C C . ASP A 1 88 ? 7.043 -3.631 -4.84 1 98.44 88 ASP A C 1
ATOM 661 O O . ASP A 1 88 ? 7.691 -3.588 -5.887 1 98.44 88 ASP A O 1
ATOM 665 N N . ALA A 1 89 ? 5.891 -4.266 -4.758 1 98.5 89 ALA A N 1
ATOM 666 C CA . ALA A 1 89 ? 5.18 -4.695 -5.957 1 98.5 89 ALA A CA 1
ATOM 667 C C . ALA A 1 89 ? 4.332 -3.564 -6.527 1 98.5 89 ALA A C 1
ATOM 669 O O . ALA A 1 89 ? 3.287 -3.223 -5.969 1 98.5 89 ALA A O 1
ATOM 670 N N . SER A 1 90 ? 4.738 -2.949 -7.551 1 98.38 90 SER A N 1
ATOM 671 C CA . SER A 1 90 ? 3.967 -1.925 -8.242 1 98.38 90 SER A CA 1
ATOM 672 C C . SER A 1 90 ? 3.023 -2.543 -9.266 1 98.38 90 SER A C 1
ATOM 674 O O . SER A 1 90 ? 3.467 -3.195 -10.219 1 98.38 90 SER A O 1
ATOM 676 N N . ILE A 1 91 ? 1.793 -2.309 -9.047 1 97.5 91 ILE A N 1
ATOM 677 C CA . ILE A 1 91 ? 0.792 -2.939 -9.898 1 97.5 91 ILE A CA 1
ATOM 678 C C . ILE A 1 91 ? 0.208 -1.905 -10.859 1 97.5 91 ILE A C 1
ATOM 680 O O . ILE A 1 91 ? -0.028 -0.757 -10.477 1 97.5 91 ILE A O 1
ATOM 684 N N . SER A 1 92 ? -0.032 -2.295 -12.047 1 96.56 92 SER A N 1
ATOM 685 C CA . SER A 1 92 ? -0.789 -1.556 -13.055 1 96.56 92 SER A CA 1
ATOM 686 C C . SER A 1 92 ? -2.039 -2.318 -13.477 1 96.56 92 SER A C 1
ATOM 688 O O . SER A 1 92 ? -1.949 -3.441 -13.977 1 96.56 92 SER A O 1
ATOM 690 N N . LEU A 1 93 ? -3.146 -1.732 -13.234 1 94.81 93 LEU A N 1
ATOM 691 C CA . LEU A 1 93 ? -4.441 -2.352 -13.492 1 94.81 93 LEU A CA 1
ATOM 692 C C . LEU A 1 93 ? -5.449 -1.318 -13.984 1 94.81 93 LEU A C 1
ATOM 694 O O . LEU A 1 93 ? -5.742 -0.349 -13.281 1 94.81 93 LEU A O 1
ATOM 698 N N . LEU A 1 94 ? -5.984 -1.491 -15.227 1 91.75 94 LEU A N 1
ATOM 699 C CA . LEU A 1 94 ? -6.984 -0.611 -15.82 1 91.75 94 LEU A CA 1
ATOM 700 C C . LEU A 1 94 ? -6.512 0.839 -15.797 1 91.75 94 LEU A C 1
ATOM 702 O O . LEU A 1 94 ? -7.285 1.74 -15.453 1 91.75 94 LEU A O 1
ATOM 706 N N . GLY A 1 95 ? -5.199 1.028 -15.977 1 90.5 95 GLY A N 1
ATOM 707 C CA . GLY A 1 95 ? -4.645 2.367 -16.094 1 90.5 95 GLY A CA 1
ATOM 708 C C . GLY A 1 95 ? -4.277 2.975 -14.75 1 90.5 95 GLY A C 1
ATOM 709 O O . GLY A 1 95 ? -3.758 4.09 -14.688 1 90.5 95 GLY A O 1
ATOM 710 N N . ARG A 1 96 ? -4.543 2.275 -13.727 1 92.5 96 ARG A N 1
ATOM 711 C CA . ARG A 1 96 ? -4.184 2.752 -12.391 1 92.5 96 ARG A CA 1
ATOM 712 C C . ARG A 1 96 ? -2.928 2.053 -11.883 1 92.5 96 ARG A C 1
ATOM 714 O O . ARG A 1 96 ? -2.688 0.885 -12.195 1 92.5 96 ARG A O 1
ATOM 721 N N . GLU A 1 97 ? -2.223 2.854 -11.086 1 95 97 GLU A N 1
ATOM 722 C CA . GLU A 1 97 ? -0.981 2.307 -10.547 1 95 97 GLU A CA 1
ATOM 723 C C . GLU A 1 97 ? -0.914 2.486 -9.031 1 95 97 GLU A C 1
ATOM 725 O O . GLU A 1 97 ? -1.361 3.504 -8.5 1 95 97 GLU A O 1
ATOM 730 N N . GLY A 1 98 ? -0.345 1.494 -8.367 1 96 98 GLY A N 1
ATOM 731 C CA . GLY A 1 98 ? -0.078 1.515 -6.938 1 96 98 GLY A CA 1
ATOM 732 C C . GLY A 1 98 ? 0.927 0.465 -6.5 1 96 98 GLY A C 1
ATOM 733 O O . GLY A 1 98 ? 1.145 -0.522 -7.207 1 96 98 GLY A O 1
ATOM 734 N N . THR A 1 99 ? 1.562 0.729 -5.41 1 97.5 99 THR A N 1
ATOM 735 C CA . THR A 1 99 ? 2.557 -0.2 -4.887 1 97.5 99 THR A CA 1
ATOM 736 C C . THR A 1 99 ? 2.043 -0.885 -3.623 1 97.5 99 THR A C 1
ATOM 738 O O . THR A 1 99 ? 1.462 -0.235 -2.75 1 97.5 99 THR A O 1
ATOM 741 N N . PHE A 1 100 ? 2.271 -2.207 -3.574 1 97.31 100 PHE A N 1
ATOM 742 C CA . PHE A 1 100 ? 1.694 -2.977 -2.479 1 97.31 100 PHE A CA 1
ATOM 743 C C . PHE A 1 100 ? 2.672 -4.039 -1.99 1 97.31 100 PHE A C 1
ATOM 745 O O . PHE A 1 100 ? 3.67 -4.324 -2.654 1 97.31 100 PHE A O 1
ATOM 752 N N . GLU A 1 101 ? 2.338 -4.492 -0.8 1 96.25 101 GLU A N 1
ATOM 753 C CA . GLU A 1 101 ? 2.922 -5.746 -0.336 1 96.25 101 GLU A CA 1
ATOM 754 C C . GLU A 1 101 ? 2.23 -6.949 -0.976 1 96.25 101 GLU A C 1
ATOM 756 O O . GLU A 1 101 ? 1.071 -6.859 -1.384 1 96.25 101 GLU A O 1
ATOM 761 N N . CYS A 1 102 ? 2.979 -8.016 -1.08 1 96.31 102 CYS A N 1
ATOM 762 C CA . CYS A 1 102 ? 2.352 -9.227 -1.597 1 96.31 102 CYS A CA 1
ATOM 763 C C . CYS A 1 102 ? 2.68 -10.422 -0.718 1 96.31 102 CYS A C 1
ATOM 765 O O . CYS A 1 102 ? 3.781 -10.516 -0.171 1 96.31 102 CYS A O 1
ATOM 767 N N . LEU A 1 103 ? 1.695 -11.266 -0.639 1 94.81 103 LEU A N 1
ATOM 768 C CA . LEU A 1 103 ? 1.811 -12.516 0.104 1 94.81 103 LEU A CA 1
ATOM 769 C C . LEU A 1 103 ? 2.184 -13.664 -0.824 1 94.81 103 LEU A C 1
ATOM 771 O O . LEU A 1 103 ? 1.613 -13.805 -1.908 1 94.81 103 LEU A O 1
ATOM 775 N N . GLU A 1 104 ? 3.164 -14.398 -0.389 1 95.38 104 GLU A N 1
ATOM 776 C CA . GLU A 1 104 ? 3.555 -15.578 -1.158 1 95.38 104 GLU A CA 1
ATOM 777 C C . GLU A 1 104 ? 2.572 -16.719 -0.946 1 95.38 104 GLU A C 1
ATOM 779 O O . GLU A 1 104 ? 2.234 -17.062 0.192 1 95.38 104 GLU A O 1
ATOM 784 N N . LEU A 1 105 ? 2.176 -17.266 -2.033 1 91.06 105 LEU A N 1
ATOM 785 C CA . LEU A 1 105 ? 1.248 -18.391 -1.986 1 91.06 105 LEU A CA 1
ATOM 786 C C . LEU A 1 105 ? 1.997 -19.703 -1.821 1 91.06 105 LEU A C 1
ATOM 788 O O . LEU A 1 105 ? 3.125 -19.844 -2.301 1 91.06 105 LEU A O 1
ATOM 792 N N . PRO A 1 106 ? 1.214 -20.547 -1.138 1 79.81 106 PRO A N 1
ATOM 793 C CA . PRO A 1 106 ? 1.789 -21.891 -1.121 1 79.81 106 PRO A CA 1
ATOM 794 C C . PRO A 1 106 ? 1.89 -22.516 -2.514 1 79.81 106 PRO A C 1
ATOM 796 O O . PRO A 1 106 ? 1.177 -22.094 -3.432 1 79.81 106 PRO A O 1
ATOM 799 N N . GLY A 1 107 ? 2.805 -23.406 -2.717 1 74.81 107 GLY A N 1
ATOM 800 C CA . GLY A 1 107 ? 3.162 -23.984 -3.998 1 74.81 107 GLY A CA 1
ATOM 801 C C . GLY A 1 107 ? 1.957 -24.359 -4.848 1 74.81 107 GLY A C 1
ATOM 802 O O . GLY A 1 107 ? 0.959 -24.859 -4.332 1 74.81 107 GLY A O 1
ATOM 803 N N . GLY A 1 108 ? 2.082 -23.906 -6.172 1 73.12 108 GLY A N 1
ATOM 804 C CA . GLY A 1 108 ? 1.166 -24.359 -7.211 1 73.12 108 GLY A CA 1
ATOM 805 C C . GLY A 1 108 ? -0.116 -23.547 -7.262 1 73.12 108 GLY A C 1
ATOM 806 O O . GLY A 1 108 ? -1.032 -23.875 -8.016 1 73.12 108 GLY A O 1
ATOM 807 N N . ARG A 1 109 ? -0.301 -22.531 -6.555 1 82.94 109 ARG A N 1
ATOM 808 C CA . ARG A 1 109 ? -1.542 -21.766 -6.551 1 82.94 109 ARG A CA 1
ATOM 809 C C . ARG A 1 109 ? -1.464 -20.594 -7.523 1 82.94 109 ARG A C 1
ATOM 811 O O . ARG A 1 109 ? -0.378 -20.078 -7.797 1 82.94 109 ARG A O 1
ATOM 818 N N . ASP A 1 110 ? -2.619 -20.219 -7.969 1 90.19 110 ASP A N 1
ATOM 819 C CA . ASP A 1 110 ? -2.736 -19.078 -8.883 1 90.19 110 ASP A CA 1
ATOM 820 C C . ASP A 1 110 ? -2.736 -17.766 -8.117 1 90.19 110 ASP A C 1
ATOM 822 O O . ASP A 1 110 ? -3.156 -17.703 -6.965 1 90.19 110 ASP A O 1
ATOM 826 N N . PRO A 1 111 ? -2.271 -16.734 -8.836 1 95.62 111 PRO A N 1
ATOM 827 C CA . PRO A 1 111 ? -2.24 -15.422 -8.18 1 95.62 111 PRO A CA 1
ATOM 828 C C . PRO A 1 111 ? -3.635 -14.914 -7.828 1 95.62 111 PRO A C 1
ATOM 830 O O . PRO A 1 111 ? -4.594 -15.164 -8.562 1 95.62 111 PRO A O 1
ATOM 833 N N . LEU A 1 112 ? -3.727 -14.219 -6.719 1 94.62 112 LEU A N 1
ATOM 834 C CA . LEU A 1 112 ? -4.969 -13.609 -6.254 1 94.62 112 LEU A CA 1
ATOM 835 C C . LEU A 1 112 ? -4.793 -12.109 -6.059 1 94.62 112 LEU A C 1
ATOM 837 O O . LEU A 1 112 ? -3.758 -11.656 -5.562 1 94.62 112 LEU A O 1
ATOM 841 N N . LEU A 1 113 ? -5.727 -11.391 -6.508 1 95.75 113 LEU A N 1
ATOM 842 C CA . LEU A 1 113 ? -5.812 -9.969 -6.199 1 95.75 113 LEU A CA 1
ATOM 843 C C . LEU A 1 113 ? -6.871 -9.711 -5.133 1 95.75 113 LEU A C 1
ATOM 845 O O . LEU A 1 113 ? -8.062 -9.938 -5.367 1 95.75 113 LEU A O 1
ATOM 849 N N . GLY A 1 114 ? -6.398 -9.227 -4.008 1 93.69 114 GLY A N 1
ATOM 850 C CA . GLY A 1 114 ? -7.273 -9.023 -2.863 1 93.69 114 GLY A CA 1
ATOM 851 C C . GLY A 1 114 ? -7.902 -7.641 -2.84 1 93.69 114 GLY A C 1
ATOM 852 O O . GLY A 1 114 ? -7.727 -6.855 -3.771 1 93.69 114 GLY A O 1
ATOM 853 N N . VAL A 1 115 ? -8.57 -7.309 -1.736 1 92.06 115 VAL A N 1
ATOM 854 C CA . VAL A 1 115 ? -9.461 -6.16 -1.659 1 92.06 115 VAL A CA 1
ATOM 855 C C . VAL A 1 115 ? -8.656 -4.883 -1.449 1 92.06 115 VAL A C 1
ATOM 857 O O . VAL A 1 115 ? -9.023 -3.818 -1.945 1 92.06 115 VAL A O 1
ATOM 860 N N . LEU A 1 116 ? -7.637 -4.906 -0.687 1 93.06 116 LEU A N 1
ATOM 861 C CA . LEU A 1 116 ? -6.902 -3.699 -0.333 1 93.06 116 LEU A CA 1
ATOM 862 C C . LEU A 1 116 ? -6.348 -3.016 -1.578 1 93.06 116 LEU A C 1
ATOM 864 O O . LEU A 1 116 ? -6.555 -1.817 -1.778 1 93.06 116 LEU A O 1
ATOM 868 N N . PRO A 1 117 ? -5.66 -3.766 -2.465 1 95.69 117 PRO A N 1
ATOM 869 C CA . PRO A 1 117 ? -5.207 -3.115 -3.695 1 95.69 117 PRO A CA 1
ATOM 870 C C . PRO A 1 117 ? -6.359 -2.541 -4.52 1 95.69 117 PRO A C 1
ATOM 872 O O . PRO A 1 117 ? -6.227 -1.463 -5.102 1 95.69 117 PRO A O 1
ATOM 875 N N . LEU A 1 118 ? -7.453 -3.215 -4.594 1 92.81 118 LEU A N 1
ATOM 876 C CA . LEU A 1 118 ? -8.594 -2.736 -5.363 1 92.81 118 LEU A CA 1
ATOM 877 C C . LEU A 1 118 ? -9.109 -1.411 -4.812 1 92.81 118 LEU A C 1
ATOM 879 O O . LEU A 1 118 ? -9.359 -0.473 -5.57 1 92.81 118 LEU A O 1
ATOM 883 N N . GLU A 1 119 ? -9.25 -1.354 -3.541 1 89.5 119 GLU A N 1
ATOM 884 C CA . GLU A 1 119 ? -9.703 -0.129 -2.889 1 89.5 119 GLU A CA 1
ATOM 885 C C . GLU A 1 119 ? -8.711 1.01 -3.102 1 89.5 119 GLU A C 1
ATOM 887 O O . GLU A 1 119 ? -9.109 2.133 -3.426 1 89.5 119 GLU A O 1
ATOM 892 N N . ALA A 1 120 ? -7.5 0.701 -2.924 1 92.06 120 ALA A N 1
ATOM 893 C CA . ALA A 1 120 ? -6.453 1.711 -3.068 1 92.06 120 ALA A CA 1
ATOM 894 C C . ALA A 1 120 ? -6.422 2.268 -4.488 1 92.06 120 ALA A C 1
ATOM 896 O O . ALA A 1 120 ? -6.121 3.445 -4.695 1 92.06 120 ALA A O 1
ATOM 897 N N . LEU A 1 121 ? -6.738 1.455 -5.414 1 92 121 LEU A N 1
ATOM 898 C CA . LEU A 1 121 ? -6.684 1.849 -6.816 1 92 121 LEU A CA 1
ATOM 899 C C . LEU A 1 121 ? -8.016 2.438 -7.27 1 92 121 LEU A C 1
ATOM 901 O O . LEU A 1 121 ? -8.141 2.885 -8.414 1 92 121 LEU A O 1
ATOM 905 N N . GLY A 1 122 ? -8.961 2.41 -6.418 1 88.75 122 GLY A N 1
ATOM 906 C CA . GLY A 1 122 ? -10.273 2.926 -6.758 1 88.75 122 GLY A CA 1
ATOM 907 C C . GLY A 1 122 ? -11.023 2.047 -7.742 1 88.75 122 GLY A C 1
ATOM 908 O O . GLY A 1 122 ? -11.648 2.549 -8.68 1 88.75 122 GLY A O 1
ATOM 909 N N . ILE A 1 123 ? -10.891 0.815 -7.59 1 89.69 123 ILE A N 1
ATOM 910 C CA . ILE A 1 123 ? -11.531 -0.145 -8.484 1 89.69 123 ILE A CA 1
ATOM 911 C C . ILE A 1 123 ? -12.648 -0.868 -7.742 1 89.69 123 ILE A C 1
ATOM 913 O O . ILE A 1 123 ? -12.461 -1.332 -6.613 1 89.69 123 ILE A O 1
ATOM 917 N N . GLU A 1 124 ? -13.766 -0.882 -8.367 1 86.12 124 GLU A N 1
ATOM 918 C CA . GLU A 1 124 ? -14.938 -1.546 -7.801 1 86.12 124 GLU A CA 1
ATOM 919 C C . GLU A 1 124 ? -15.266 -2.832 -8.555 1 86.12 124 GLU A C 1
ATOM 921 O O . GLU A 1 124 ? -14.922 -2.973 -9.734 1 86.12 124 GLU A O 1
ATOM 926 N N . LEU A 1 125 ? -15.812 -3.713 -7.773 1 82.75 125 LEU A N 1
ATOM 927 C CA . LEU A 1 125 ? -16.25 -4.965 -8.375 1 82.75 125 LEU A CA 1
ATOM 928 C C . LEU A 1 125 ? -17.672 -4.836 -8.914 1 82.75 125 LEU A C 1
ATOM 930 O O . LEU A 1 125 ? -18.578 -4.395 -8.203 1 82.75 125 LEU A O 1
ATOM 934 N N . ASP A 1 126 ? -17.859 -5.008 -10.172 1 81.06 126 ASP A N 1
ATOM 935 C CA . ASP A 1 126 ? -19.172 -5.156 -10.781 1 81.06 126 ASP A CA 1
ATOM 936 C C . ASP A 1 126 ? -19.547 -6.629 -10.906 1 81.06 126 ASP A C 1
ATOM 938 O O . ASP A 1 126 ? -19.266 -7.27 -11.922 1 81.06 126 ASP A O 1
ATOM 942 N N . LEU A 1 127 ? -20.219 -7.07 -9.938 1 75.62 127 LEU A N 1
ATOM 943 C CA . LEU A 1 127 ? -20.5 -8.5 -9.844 1 75.62 127 LEU A CA 1
ATOM 944 C C . LEU A 1 127 ? -21.578 -8.914 -10.852 1 75.62 127 LEU A C 1
ATOM 946 O O . LEU A 1 127 ? -21.609 -10.062 -11.289 1 75.62 127 LEU A O 1
ATOM 950 N N . THR A 1 128 ? -22.375 -7.977 -11.094 1 73.25 128 THR A N 1
ATOM 951 C CA . THR A 1 128 ? -23.422 -8.266 -12.078 1 73.25 128 THR A CA 1
ATOM 952 C C . THR A 1 128 ? -22.797 -8.602 -13.43 1 73.25 128 THR A C 1
ATOM 954 O O . THR A 1 128 ? -23.172 -9.602 -14.047 1 73.25 128 THR A O 1
ATOM 957 N N . ASN A 1 129 ? -21.844 -7.848 -13.883 1 78.62 129 ASN A N 1
ATOM 958 C CA . ASN A 1 129 ? -21.188 -8.055 -15.172 1 78.62 129 ASN A CA 1
ATOM 959 C C . ASN A 1 129 ? -19.875 -8.812 -15.016 1 78.62 129 ASN A C 1
ATOM 961 O O . ASN A 1 129 ? -19.188 -9.086 -16 1 78.62 129 ASN A O 1
ATOM 965 N N . GLN A 1 130 ? -19.562 -9.141 -13.789 1 77.88 130 GLN A N 1
ATOM 966 C CA . GLN A 1 130 ? -18.344 -9.875 -13.453 1 77.88 130 GLN A CA 1
ATOM 967 C C . GLN A 1 130 ? -17.109 -9.18 -14.008 1 77.88 130 GLN A C 1
ATOM 969 O O . GLN A 1 130 ? -16.281 -9.812 -14.672 1 77.88 130 GLN A O 1
ATOM 974 N N . GLN A 1 131 ? -17.094 -7.926 -13.852 1 82.12 131 GLN A N 1
ATOM 975 C CA . GLN A 1 131 ? -15.961 -7.137 -14.312 1 82.12 131 GLN A CA 1
ATOM 976 C C . GLN A 1 131 ? -15.523 -6.133 -13.25 1 82.12 131 GLN A C 1
ATOM 978 O O . GLN A 1 131 ? -16.234 -5.914 -12.266 1 82.12 131 GLN A O 1
ATOM 983 N N . LEU A 1 132 ? -14.312 -5.625 -13.477 1 82.75 132 LEU A N 1
ATOM 984 C CA . LEU A 1 132 ? -13.812 -4.523 -12.664 1 82.75 132 LEU A CA 1
ATOM 985 C C . LEU A 1 132 ? -14.219 -3.178 -13.25 1 82.75 132 LEU A C 1
ATOM 987 O O . LEU A 1 132 ? -14.195 -2.998 -14.477 1 82.75 132 LEU A O 1
ATOM 991 N N . LYS A 1 133 ? -14.695 -2.359 -12.344 1 80.88 133 LYS A N 1
ATOM 992 C CA . LYS A 1 133 ? -15.07 -1.016 -12.773 1 80.88 133 LYS A CA 1
ATOM 993 C C . LYS A 1 133 ? -14.289 0.045 -12 1 80.88 133 LYS A C 1
ATOM 995 O O . LYS A 1 133 ? -14.086 -0.081 -10.797 1 80.88 133 LYS A O 1
ATOM 1000 N N . LEU A 1 134 ? -13.922 1.063 -12.812 1 74.56 134 LEU A N 1
ATOM 1001 C CA . LEU A 1 134 ? -13.172 2.168 -12.227 1 74.56 134 LEU A CA 1
ATOM 1002 C C . LEU A 1 134 ? -14.102 3.141 -11.508 1 74.56 134 LEU A C 1
ATOM 1004 O O . LEU A 1 134 ? -15.18 3.457 -12.016 1 74.56 134 LEU A O 1
ATOM 1008 N N . LEU A 1 135 ? -13.773 3.445 -10.281 1 71.06 135 LEU A N 1
ATOM 1009 C CA . LEU A 1 135 ? -14.438 4.578 -9.648 1 71.06 135 LEU A CA 1
ATOM 1010 C C . LEU A 1 135 ? -13.891 5.898 -10.18 1 71.06 135 LEU A C 1
ATOM 1012 O O . LEU A 1 135 ? -12.711 5.984 -10.547 1 71.06 135 LEU A O 1
ATOM 1016 N N . PRO A 1 136 ? -14.836 6.789 -10.453 1 61.09 136 PRO A N 1
ATOM 1017 C CA . PRO A 1 136 ? -14.352 8.047 -11.016 1 61.09 136 PRO A CA 1
ATOM 1018 C C . PRO A 1 136 ? -13.266 8.703 -10.164 1 61.09 136 PRO A C 1
ATOM 1020 O O . PRO A 1 136 ? -13.328 8.656 -8.938 1 61.09 136 PRO A O 1
ATOM 1023 N N . GLU A 1 137 ? -12.055 9.094 -10.648 1 55.31 137 GLU A N 1
ATOM 1024 C CA . GLU A 1 137 ? -11 9.828 -9.961 1 55.31 137 GLU A CA 1
ATOM 1025 C C . GLU A 1 137 ? -11.375 11.297 -9.797 1 55.31 137 GLU A C 1
ATOM 1027 O O . GLU A 1 137 ? -10.844 11.984 -8.914 1 55.31 137 GLU A O 1
ATOM 1032 N N . THR A 1 138 ? -12.195 11.844 -10.594 1 56.78 138 THR A N 1
ATOM 1033 C CA . THR A 1 138 ? -12.469 13.281 -10.609 1 56.78 138 THR A CA 1
ATOM 1034 C C . THR A 1 138 ? -13.898 13.562 -10.156 1 56.78 138 THR A C 1
ATOM 1036 O O . THR A 1 138 ? -14.203 14.664 -9.703 1 56.78 138 THR A O 1
ATOM 1039 N N . SER A 1 139 ? -14.75 12.742 -10.336 1 56.69 139 SER A N 1
ATOM 1040 C CA . SER A 1 139 ? -16.156 13.102 -10.203 1 56.69 139 SER A CA 1
ATOM 1041 C C . SER A 1 139 ? -16.656 12.852 -8.781 1 56.69 139 SER A C 1
ATOM 1043 O O . SER A 1 139 ? -15.898 12.422 -7.914 1 56.69 139 SER A O 1
ATOM 1045 N N . MET A 1 140 ? -17.875 13.289 -8.406 1 54.31 140 MET A N 1
ATOM 1046 C CA . MET A 1 140 ? -18.594 13.133 -7.141 1 54.31 140 MET A CA 1
ATOM 1047 C C . MET A 1 140 ? -18.422 11.727 -6.586 1 54.31 140 MET A C 1
ATOM 1049 O O . MET A 1 140 ? -18.656 11.484 -5.398 1 54.31 140 MET A O 1
ATOM 1053 N N . ASP A 1 141 ? -17.922 10.906 -7.379 1 59.41 141 ASP A N 1
ATOM 1054 C CA . ASP A 1 141 ? -17.828 9.516 -6.957 1 59.41 141 ASP A CA 1
ATOM 1055 C C . ASP A 1 141 ? -16.375 9.117 -6.703 1 59.41 141 ASP A C 1
ATOM 1057 O O . ASP A 1 141 ? -15.969 7.996 -7.012 1 59.41 141 ASP A O 1
ATOM 1061 N N . THR A 1 142 ? -15.711 10.047 -6.074 1 62.19 142 THR A N 1
ATOM 1062 C CA . THR A 1 142 ? -14.297 9.781 -5.809 1 62.19 142 THR A CA 1
ATOM 1063 C C . THR A 1 142 ? -14.148 8.672 -4.773 1 62.19 142 THR A C 1
ATOM 1065 O O . THR A 1 142 ? -15.039 8.453 -3.947 1 62.19 142 THR A O 1
ATOM 1068 N N . TYR A 1 143 ? -13.133 7.898 -4.977 1 70.94 143 TYR A N 1
ATOM 1069 C CA . TYR A 1 143 ? -12.898 6.766 -4.086 1 70.94 143 TYR A CA 1
ATOM 1070 C C . TYR A 1 143 ? -11.914 7.137 -2.984 1 70.94 143 TYR A C 1
ATOM 1072 O O . TYR A 1 143 ? -11.688 6.352 -2.061 1 70.94 143 TYR A O 1
ATOM 1080 N N . LEU A 1 144 ? -11.305 8.344 -3.123 1 74.25 144 LEU A N 1
ATOM 1081 C CA . LEU A 1 144 ? -10.43 8.836 -2.064 1 74.25 144 LEU A CA 1
ATOM 1082 C C . LEU A 1 144 ? -11.133 9.898 -1.227 1 74.25 144 LEU A C 1
ATOM 1084 O O . LEU A 1 144 ? -11.742 10.828 -1.771 1 74.25 144 LEU A O 1
ATOM 1088 N N . THR A 1 145 ? -11.258 9.688 0.042 1 72.44 145 THR A N 1
ATOM 1089 C CA . THR A 1 145 ? -11.969 10.594 0.939 1 72.44 145 THR A CA 1
ATOM 1090 C C . THR A 1 145 ? -11.039 11.102 2.043 1 72.44 145 THR A C 1
ATOM 1092 O O . THR A 1 145 ? -10.266 10.328 2.611 1 72.44 145 THR A O 1
ATOM 1095 N N . ILE A 1 146 ? -10.844 12.461 2.113 1 70.88 146 ILE A N 1
ATOM 1096 C CA . ILE A 1 146 ? -10.18 13.086 3.25 1 70.88 146 ILE A CA 1
ATOM 1097 C C . ILE A 1 146 ? -11.195 13.867 4.074 1 70.88 146 ILE A C 1
ATOM 1099 O O . ILE A 1 146 ? -11.773 14.852 3.596 1 70.88 146 ILE A O 1
ATOM 1103 N N . LEU A 1 147 ? -12.094 13.211 4.742 1 63.44 147 LEU A N 1
ATOM 1104 C CA . LEU A 1 147 ? -13.109 14.039 5.379 1 63.44 147 LEU A CA 1
ATOM 1105 C C . LEU A 1 147 ? -12.523 14.805 6.559 1 63.44 147 LEU A C 1
ATOM 1107 O O . LEU A 1 147 ? -11.594 14.336 7.211 1 63.44 147 LEU A O 1
ATOM 1111 N N . MET B 1 1 ? -15.258 27.562 37.594 1 29.58 1 MET B N 1
ATOM 1112 C CA . MET B 1 1 ? -16.016 26.438 37.031 1 29.58 1 MET B CA 1
ATOM 1113 C C . MET B 1 1 ? -15.32 25.828 35.812 1 29.58 1 MET B C 1
ATOM 1115 O O . MET B 1 1 ? -15.094 26.531 34.844 1 29.58 1 MET B O 1
ATOM 1119 N N . SER B 1 2 ? -14.32 24.906 36 1 33.34 2 SER B N 1
ATOM 1120 C CA . SER B 1 2 ? -13.281 24.453 35.062 1 33.34 2 SER B CA 1
ATOM 1121 C C . SER B 1 2 ? -13.891 23.906 33.781 1 33.34 2 SER B C 1
ATOM 1123 O O . SER B 1 2 ? -14.961 23.297 33.812 1 33.34 2 SER B O 1
ATOM 1125 N N . ASN B 1 3 ? -13.828 24.641 32.688 1 34.75 3 ASN B N 1
ATOM 1126 C CA . ASN B 1 3 ? -14.234 24.266 31.328 1 34.75 3 ASN B CA 1
ATOM 1127 C C . ASN B 1 3 ? -13.961 22.797 31.031 1 34.75 3 ASN B C 1
ATOM 1129 O O . ASN B 1 3 ? -12.828 22.328 31.188 1 34.75 3 ASN B O 1
ATOM 1133 N N . PRO B 1 4 ? -15.016 21.875 31.172 1 36.31 4 PRO B N 1
ATOM 1134 C CA . PRO B 1 4 ? -14.82 20.453 30.922 1 36.31 4 PRO B CA 1
ATOM 1135 C C . PRO B 1 4 ? -13.898 20.172 29.719 1 36.31 4 PRO B C 1
ATOM 1137 O O . PRO B 1 4 ? -13.867 20.969 28.781 1 36.31 4 PRO B O 1
ATOM 1140 N N . THR B 1 5 ? -12.586 19.875 29.984 1 38.03 5 THR B N 1
ATOM 1141 C CA . THR B 1 5 ? -11.68 19.281 29 1 38.03 5 THR B CA 1
ATOM 1142 C C . THR B 1 5 ? -12.453 18.469 27.969 1 38.03 5 THR B C 1
ATOM 1144 O O . THR B 1 5 ? -13.141 17.5 28.312 1 38.03 5 THR B O 1
ATOM 1147 N N . GLU B 1 6 ? -13.227 19.125 27.141 1 36 6 GLU B N 1
ATOM 1148 C CA . GLU B 1 6 ? -13.867 18.469 26 1 36 6 GLU B CA 1
ATOM 1149 C C . GLU B 1 6 ? -13.109 17.219 25.578 1 36 6 GLU B C 1
ATOM 1151 O O . GLU B 1 6 ? -12.008 17.297 25.031 1 36 6 GLU B O 1
ATOM 1156 N N . LYS B 1 7 ? -12.82 16.312 26.422 1 38.78 7 LYS B N 1
ATOM 1157 C CA . LYS B 1 7 ? -12.422 14.945 26.125 1 38.78 7 LYS B CA 1
ATOM 1158 C C . LYS B 1 7 ? -12.914 14.523 24.734 1 38.78 7 LYS B C 1
ATOM 1160 O O . LYS B 1 7 ? -14.117 14.391 24.516 1 38.78 7 LYS B O 1
ATOM 1165 N N . THR B 1 8 ? -12.672 15.188 23.656 1 44.09 8 THR B N 1
ATOM 1166 C CA . THR B 1 8 ? -13.156 14.766 22.344 1 44.09 8 THR B CA 1
ATOM 1167 C C . THR B 1 8 ? -13.25 13.242 22.266 1 44.09 8 THR B C 1
ATOM 1169 O O . THR B 1 8 ? -12.227 12.555 22.281 1 44.09 8 THR B O 1
ATOM 1172 N N . MET B 1 9 ? -14.031 12.57 22.672 1 43.66 9 MET B N 1
ATOM 1173 C CA . MET B 1 9 ? -14.562 11.211 22.672 1 43.66 9 MET B CA 1
ATOM 1174 C C . MET B 1 9 ? -14.359 10.547 21.312 1 43.66 9 MET B C 1
ATOM 1176 O O . MET B 1 9 ? -14.641 11.156 20.281 1 43.66 9 MET B O 1
ATOM 1180 N N . GLY B 1 10 ? -13.539 9.688 21.125 1 61.28 10 GLY B N 1
ATOM 1181 C CA . GLY B 1 10 ? -13.492 8.727 20.047 1 61.28 10 GLY B CA 1
ATOM 1182 C C . GLY B 1 10 ? -12.344 8.969 19.078 1 61.28 10 GLY B C 1
ATOM 1183 O O . GLY B 1 10 ? -12.242 8.312 18.047 1 61.28 10 GLY B O 1
ATOM 1184 N N . ARG B 1 11 ? -11.508 9.977 19.5 1 80.5 11 ARG B N 1
ATOM 1185 C CA . ARG B 1 11 ? -10.406 10.312 18.594 1 80.5 11 ARG B CA 1
ATOM 1186 C C . ARG B 1 11 ? -9.141 9.547 18.969 1 80.5 11 ARG B C 1
ATOM 1188 O O . ARG B 1 11 ? -8.766 9.492 20.141 1 80.5 11 ARG B O 1
ATOM 1195 N N . ILE B 1 12 ? -8.539 8.891 18.203 1 90.31 12 ILE B N 1
ATOM 1196 C CA . ILE B 1 12 ? -7.266 8.195 18.359 1 90.31 12 ILE B CA 1
ATOM 1197 C C . ILE B 1 12 ? -6.148 8.992 17.688 1 90.31 12 ILE B C 1
ATOM 1199 O O . ILE B 1 12 ? -6.207 9.266 16.484 1 90.31 12 ILE B O 1
ATOM 1203 N N . ILE B 1 13 ? -5.188 9.477 18.516 1 92.5 13 ILE B N 1
ATOM 1204 C CA . ILE B 1 13 ? -3.992 10.156 18.016 1 92.5 13 ILE B CA 1
ATOM 1205 C C . ILE B 1 13 ? -2.777 9.242 18.172 1 92.5 13 ILE B C 1
ATOM 1207 O O . ILE B 1 13 ? -2.617 8.586 19.219 1 92.5 13 ILE B O 1
ATOM 1211 N N . THR B 1 14 ? -1.937 9.234 17.188 1 93.75 14 THR B N 1
ATOM 1212 C CA . THR B 1 14 ? -0.795 8.328 17.25 1 93.75 14 THR B CA 1
ATOM 1213 C C . THR B 1 14 ? 0.468 9.016 16.734 1 93.75 14 THR B C 1
ATOM 1215 O O . THR B 1 14 ? 0.405 10.117 16.188 1 93.75 14 THR B O 1
ATOM 1218 N N . THR B 1 15 ? 1.602 8.422 17.062 1 95.25 15 THR B N 1
ATOM 1219 C CA . THR B 1 15 ? 2.896 8.797 16.516 1 95.25 15 THR B CA 1
ATOM 1220 C C . THR B 1 15 ? 3.27 7.898 15.344 1 95.25 15 THR B C 1
ATOM 1222 O O . THR B 1 15 ? 3.15 6.672 15.43 1 95.25 15 THR B O 1
ATOM 1225 N N . LEU B 1 16 ? 3.678 8.555 14.32 1 96 16 LEU B N 1
ATOM 1226 C CA . LEU B 1 16 ? 3.961 7.832 13.086 1 96 16 LEU B CA 1
ATOM 1227 C C . LEU B 1 16 ? 5.324 8.227 12.523 1 96 16 LEU B C 1
ATOM 1229 O O . LEU B 1 16 ? 5.637 9.414 12.422 1 96 16 LEU B O 1
ATOM 1233 N N . THR B 1 17 ? 6.145 7.266 12.273 1 98.38 17 THR B N 1
ATOM 1234 C CA . THR B 1 17 ? 7.367 7.527 11.531 1 98.38 17 THR B CA 1
ATOM 1235 C C . THR B 1 17 ? 7.191 7.164 10.055 1 98.38 17 THR B C 1
ATOM 1237 O O . THR B 1 17 ? 6.691 6.086 9.734 1 98.38 17 THR B O 1
ATOM 1240 N N . ILE B 1 18 ? 7.562 8.07 9.172 1 98.69 18 ILE B N 1
ATOM 1241 C CA . ILE B 1 18 ? 7.48 7.883 7.73 1 98.69 18 ILE B CA 1
ATOM 1242 C C . ILE B 1 18 ? 8.875 8.016 7.113 1 98.69 18 ILE B C 1
ATOM 1244 O O . ILE B 1 18 ? 9.617 8.945 7.445 1 98.69 18 ILE B O 1
ATOM 1248 N N . THR B 1 19 ? 9.242 7.129 6.305 1 98.75 19 THR B N 1
ATOM 1249 C CA . THR B 1 19 ? 10.531 7.121 5.621 1 98.75 19 THR B CA 1
ATOM 1250 C C . THR B 1 19 ? 10.344 7.012 4.109 1 98.75 19 THR B C 1
ATOM 1252 O O . THR B 1 19 ? 9.43 6.332 3.643 1 98.75 19 THR B O 1
ATOM 1255 N N . ASN B 1 20 ? 11.141 7.762 3.365 1 98.75 20 ASN B N 1
ATOM 1256 C CA . ASN B 1 20 ? 11.164 7.547 1.922 1 98.75 20 ASN B CA 1
ATOM 1257 C C . ASN B 1 20 ? 11.641 6.141 1.57 1 98.75 20 ASN B C 1
ATOM 1259 O O . ASN B 1 20 ? 12.805 5.801 1.779 1 98.75 20 ASN B O 1
ATOM 1263 N N . ARG B 1 21 ? 10.773 5.352 0.986 1 98.56 21 ARG B N 1
ATOM 1264 C CA . ARG B 1 21 ? 11.055 3.938 0.748 1 98.56 21 ARG B CA 1
ATOM 1265 C C . ARG B 1 21 ? 12.188 3.77 -0.259 1 98.56 21 ARG B C 1
ATOM 1267 O O . ARG B 1 21 ? 13 2.844 -0.144 1 98.56 21 ARG B O 1
ATOM 1274 N N . ILE B 1 22 ? 12.227 4.641 -1.238 1 98.44 22 ILE B N 1
ATOM 1275 C CA . ILE B 1 22 ? 13.266 4.543 -2.258 1 98.44 22 ILE B CA 1
ATOM 1276 C C . ILE B 1 22 ? 14.633 4.816 -1.63 1 98.44 22 ILE B C 1
ATOM 1278 O O . ILE B 1 22 ? 15.602 4.098 -1.894 1 98.44 22 ILE B O 1
ATOM 1282 N N . ASP B 1 23 ? 14.672 5.883 -0.799 1 98.38 23 ASP B N 1
ATOM 1283 C CA . ASP B 1 23 ? 15.914 6.152 -0.08 1 98.38 23 ASP B CA 1
ATOM 1284 C C . ASP B 1 23 ? 16.344 4.945 0.749 1 98.38 23 ASP B C 1
ATOM 1286 O O . ASP B 1 23 ? 17.516 4.578 0.76 1 98.38 23 ASP B O 1
ATOM 1290 N N . GLN B 1 24 ? 15.359 4.355 1.431 1 98.06 24 GLN B N 1
ATOM 1291 C CA . GLN B 1 24 ? 15.625 3.205 2.287 1 98.06 24 GLN B CA 1
ATOM 1292 C C . GLN B 1 24 ? 16.234 2.051 1.488 1 98.06 24 GLN B C 1
ATOM 1294 O O . GLN B 1 24 ? 17.219 1.454 1.902 1 98.06 24 GLN B O 1
ATOM 1299 N N . ALA B 1 25 ? 15.648 1.761 0.401 1 97.75 25 ALA B N 1
ATOM 1300 C CA . ALA B 1 25 ? 16.109 0.663 -0.445 1 97.75 25 ALA B CA 1
ATOM 1301 C C . ALA B 1 25 ? 17.5 0.954 -1.015 1 97.75 25 ALA B C 1
ATOM 1303 O O . ALA B 1 25 ? 18.359 0.079 -1.025 1 97.75 25 ALA B O 1
ATOM 1304 N N . ASN B 1 26 ? 17.703 2.168 -1.474 1 97.38 26 ASN B N 1
ATOM 1305 C CA . ASN B 1 26 ? 18.984 2.561 -2.059 1 97.38 26 ASN B CA 1
ATOM 1306 C C . ASN B 1 26 ? 20.109 2.518 -1.028 1 97.38 26 ASN B C 1
ATOM 1308 O O . ASN B 1 26 ? 21.234 2.131 -1.348 1 97.38 26 ASN B O 1
ATOM 1312 N N . ALA B 1 27 ? 19.781 2.926 0.179 1 97.88 27 ALA B N 1
ATOM 1313 C CA . ALA B 1 27 ? 20.781 2.859 1.238 1 97.88 27 ALA B CA 1
ATOM 1314 C C . ALA B 1 27 ? 21.156 1.413 1.553 1 97.88 27 ALA B C 1
ATOM 1316 O O . ALA B 1 27 ? 22.328 1.091 1.726 1 97.88 27 ALA B O 1
ATOM 1317 N N . ARG B 1 28 ? 20.141 0.578 1.632 1 96.06 28 ARG B N 1
ATOM 1318 C CA . ARG B 1 28 ? 20.375 -0.834 1.913 1 96.06 28 ARG B CA 1
ATOM 1319 C C . ARG B 1 28 ? 21.234 -1.473 0.832 1 96.06 28 ARG B C 1
ATOM 1321 O O . ARG B 1 28 ? 22.016 -2.383 1.113 1 96.06 28 ARG B O 1
ATOM 1328 N N . GLN B 1 29 ? 21.094 -0.974 -0.376 1 94.12 29 GLN B N 1
ATOM 1329 C CA . GLN B 1 29 ? 21.859 -1.502 -1.503 1 94.12 29 GLN B CA 1
ATOM 1330 C C . GLN B 1 29 ? 23.203 -0.79 -1.643 1 94.12 29 GLN B C 1
ATOM 1332 O O . GLN B 1 29 ? 23.953 -1.062 -2.576 1 94.12 29 GLN B O 1
ATOM 1337 N N . GLY B 1 30 ? 23.422 0.141 -0.8 1 94.94 30 GLY B N 1
ATOM 1338 C CA . GLY B 1 30 ? 24.703 0.833 -0.774 1 94.94 30 GLY B CA 1
ATOM 1339 C C . GLY B 1 30 ? 24.812 1.93 -1.816 1 94.94 30 GLY B C 1
ATOM 1340 O O . GLY B 1 30 ? 25.906 2.379 -2.143 1 94.94 30 GLY B O 1
ATOM 1341 N N . LEU B 1 31 ? 23.75 2.33 -2.357 1 94.38 31 LEU B N 1
ATOM 1342 C CA . LEU B 1 31 ? 23.766 3.344 -3.406 1 94.38 31 LEU B CA 1
ATOM 1343 C C . LEU B 1 31 ? 23.828 4.746 -2.809 1 94.38 31 LEU B C 1
ATOM 1345 O O . LEU B 1 31 ? 24.297 5.68 -3.459 1 94.38 31 LEU B O 1
ATOM 1349 N N . ILE B 1 32 ? 23.297 4.938 -1.611 1 95.94 32 ILE B N 1
ATOM 1350 C CA . ILE B 1 32 ? 23.391 6.199 -0.885 1 95.94 32 ILE B CA 1
ATOM 1351 C C . ILE B 1 32 ? 23.75 5.93 0.576 1 95.94 32 ILE B C 1
ATOM 1353 O O . ILE B 1 32 ? 23.484 4.836 1.09 1 95.94 32 ILE B O 1
ATOM 1357 N N . PRO B 1 33 ? 24.359 6.871 1.237 1 97.25 33 PRO B N 1
ATOM 1358 C CA . PRO B 1 33 ? 24.609 6.699 2.67 1 97.25 33 PRO B CA 1
ATOM 1359 C C . PRO B 1 33 ? 23.328 6.648 3.494 1 97.25 33 PRO B C 1
ATOM 1361 O O . PRO B 1 33 ? 22.328 7.285 3.133 1 97.25 33 PRO B O 1
ATOM 1364 N N . VAL B 1 34 ? 23.359 5.891 4.586 1 97.25 34 VAL B N 1
ATOM 1365 C CA . VAL B 1 34 ? 22.203 5.699 5.461 1 97.25 34 VAL B CA 1
ATOM 1366 C C . VAL B 1 34 ? 21.734 7.051 5.992 1 97.25 34 VAL B C 1
ATOM 1368 O O . VAL B 1 34 ? 20.531 7.266 6.176 1 97.25 34 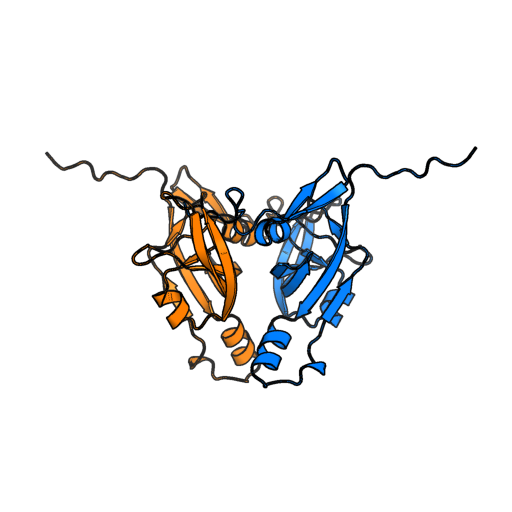VAL B O 1
ATOM 1371 N N . GLU B 1 35 ? 22.688 8.055 6.125 1 97.5 35 GLU B N 1
ATOM 1372 C CA . GLU B 1 35 ? 22.375 9.359 6.699 1 97.5 35 GLU B CA 1
ATOM 1373 C C . GLU B 1 35 ? 21.547 10.203 5.734 1 97.5 35 GLU B C 1
ATOM 1375 O O . GLU B 1 35 ? 20.984 11.227 6.121 1 97.5 35 GLU B O 1
ATOM 1380 N N . GLN B 1 36 ? 21.5 9.766 4.512 1 97.75 36 GLN B N 1
ATOM 1381 C CA . GLN B 1 36 ? 20.781 10.539 3.5 1 97.75 36 GLN B CA 1
ATOM 1382 C C . GLN B 1 36 ? 19.344 10.055 3.355 1 97.75 36 GLN B C 1
ATOM 1384 O O . GLN B 1 36 ? 18.562 10.633 2.596 1 97.75 36 GLN B O 1
ATOM 1389 N N . VAL B 1 37 ? 19.031 9.023 4.113 1 98.62 37 VAL B N 1
ATOM 1390 C CA . VAL B 1 37 ? 17.656 8.539 4.09 1 98.62 37 VAL B CA 1
ATOM 1391 C C . VAL B 1 37 ? 16.734 9.547 4.781 1 98.62 37 VAL B C 1
ATOM 1393 O O . VAL B 1 37 ? 16.906 9.836 5.965 1 98.62 37 VAL B O 1
ATOM 1396 N N . ARG B 1 38 ? 15.82 10.086 4.07 1 98.81 38 ARG B N 1
ATOM 1397 C CA . ARG B 1 38 ? 14.883 11.055 4.621 1 98.81 38 ARG B CA 1
ATOM 1398 C C . ARG B 1 38 ? 13.773 10.359 5.402 1 98.81 38 ARG B C 1
ATOM 1400 O O . ARG B 1 38 ? 13.148 9.43 4.906 1 98.81 38 ARG B O 1
ATOM 1407 N N . SER B 1 39 ? 13.578 10.773 6.539 1 98.62 39 SER B N 1
ATOM 1408 C CA . SER B 1 39 ? 12.617 10.219 7.488 1 98.62 39 SER B CA 1
ATOM 1409 C C . SER B 1 39 ? 12.039 11.305 8.383 1 98.62 39 SER B C 1
ATOM 1411 O O . SER B 1 39 ? 12.719 12.281 8.703 1 98.62 39 SER B O 1
ATOM 1413 N N . LEU B 1 40 ? 10.828 11.164 8.711 1 97.94 40 LEU B N 1
ATOM 1414 C CA . LEU B 1 40 ? 10.102 12.133 9.531 1 97.94 40 LEU B CA 1
ATOM 1415 C C . LEU B 1 40 ? 9.219 11.422 10.555 1 97.94 40 LEU B C 1
ATOM 1417 O O . LEU B 1 40 ? 8.547 10.445 10.227 1 97.94 40 LEU B O 1
ATOM 1421 N N . THR B 1 41 ? 9.266 11.844 11.82 1 98 41 THR B N 1
ATOM 1422 C CA . THR B 1 41 ? 8.367 11.352 12.859 1 98 41 THR B CA 1
ATOM 1423 C C . THR B 1 41 ? 7.328 12.414 13.219 1 98 41 THR B C 1
ATOM 1425 O O . THR B 1 41 ? 7.68 13.539 13.57 1 98 41 THR B O 1
ATOM 1428 N N . LEU B 1 42 ? 6.074 12.039 13.07 1 96.38 42 LEU B N 1
ATOM 1429 C CA . LEU B 1 42 ? 4.957 12.922 13.391 1 96.38 42 LEU B CA 1
ATOM 1430 C C . LEU B 1 42 ? 4.25 12.461 14.664 1 96.38 42 LEU B C 1
ATOM 1432 O O . LEU B 1 42 ? 3.805 11.32 14.75 1 96.38 42 LEU B O 1
ATOM 1436 N N . ASN B 1 43 ? 4.059 13.281 15.609 1 93.12 43 ASN B N 1
ATOM 1437 C CA . ASN B 1 43 ? 3.545 12.906 16.922 1 93.12 43 ASN B CA 1
ATOM 1438 C C . ASN B 1 43 ? 2.057 13.211 17.047 1 93.12 43 ASN B C 1
ATOM 1440 O O . ASN B 1 43 ? 1.413 12.789 18.016 1 93.12 43 ASN B O 1
ATOM 1444 N N . ASN B 1 44 ? 1.461 13.82 16.172 1 91.31 44 ASN B N 1
ATOM 1445 C CA . ASN B 1 44 ? 0.069 14.242 16.281 1 91.31 44 ASN B CA 1
ATOM 1446 C C . ASN B 1 44 ? -0.738 13.812 15.055 1 91.31 44 ASN B C 1
ATOM 1448 O O . ASN B 1 44 ? -1.491 14.602 14.492 1 91.31 44 ASN B O 1
ATOM 1452 N N . VAL B 1 45 ? -0.575 12.562 14.75 1 94.94 45 VAL B N 1
ATOM 1453 C CA . VAL B 1 45 ? -1.319 12.055 13.602 1 94.94 45 VAL B CA 1
ATOM 1454 C C . VAL B 1 45 ? -2.686 11.547 14.055 1 94.94 45 VAL B C 1
ATOM 1456 O O . VAL B 1 45 ? -2.773 10.648 14.891 1 94.94 45 VAL B O 1
ATOM 1459 N N . LEU B 1 46 ? -3.74 12.117 13.508 1 93.88 46 LEU B N 1
ATOM 1460 C CA . LEU B 1 46 ? -5.102 11.688 13.812 1 93.88 46 LEU B CA 1
ATOM 1461 C C . LEU B 1 46 ? -5.473 10.445 13.008 1 93.88 46 LEU B C 1
ATOM 1463 O O . LEU B 1 46 ? -5.273 10.406 11.789 1 93.88 46 LEU B O 1
ATOM 1467 N N . VAL B 1 47 ? -5.898 9.414 13.727 1 93.25 47 VAL B N 1
ATOM 1468 C CA . VAL B 1 47 ? -6.508 8.281 13.039 1 93.25 47 VAL B CA 1
ATOM 1469 C C . VAL B 1 47 ? -7.934 8.633 12.625 1 93.25 47 VAL B C 1
ATOM 1471 O O . VAL B 1 47 ? -8.781 8.906 13.477 1 93.25 47 VAL B O 1
ATOM 1474 N N . ASP B 1 48 ? -8.141 8.664 11.359 1 90.5 48 ASP B N 1
ATOM 1475 C CA . ASP B 1 48 ? -9.438 9.055 10.82 1 90.5 48 ASP B CA 1
ATOM 1476 C C . ASP B 1 48 ? -10.023 7.945 9.945 1 90.5 48 ASP B C 1
ATOM 1478 O O . ASP B 1 48 ? -9.57 7.727 8.82 1 90.5 48 ASP B O 1
ATOM 1482 N N . THR B 1 49 ? -11.031 7.309 10.344 1 87.5 49 THR B N 1
ATOM 1483 C CA . THR B 1 49 ? -11.648 6.211 9.617 1 87.5 49 THR B CA 1
ATOM 1484 C C . THR B 1 49 ? -12.375 6.723 8.375 1 87.5 49 THR B C 1
ATOM 1486 O O . THR B 1 49 ? -12.75 5.941 7.5 1 87.5 49 THR B O 1
ATOM 1489 N N . GLY B 1 50 ? -12.586 8.016 8.305 1 84.44 50 GLY B N 1
ATOM 1490 C CA . GLY B 1 50 ? -13.188 8.594 7.109 1 84.44 50 GLY B CA 1
ATOM 1491 C C . GLY B 1 50 ? -12.188 8.812 5.988 1 84.44 50 GLY B C 1
ATOM 1492 O O . GLY B 1 50 ? -12.578 9.078 4.848 1 84.44 50 GLY B O 1
ATOM 1493 N N . ALA B 1 51 ? -10.977 8.75 6.324 1 88.69 51 ALA B N 1
ATOM 1494 C CA . ALA B 1 51 ? -9.922 8.891 5.32 1 88.69 51 ALA B CA 1
ATOM 1495 C C . ALA B 1 51 ? -9.523 7.531 4.754 1 88.69 51 ALA B C 1
ATOM 1497 O O . ALA B 1 51 ? -9.453 6.539 5.488 1 88.69 51 ALA B O 1
ATOM 1498 N N . THR B 1 52 ? -9.203 7.504 3.516 1 88.25 52 THR B N 1
ATOM 1499 C CA . THR B 1 52 ? -8.875 6.254 2.836 1 88.25 52 THR B CA 1
ATOM 1500 C C . THR B 1 52 ? -7.422 5.867 3.088 1 88.25 52 THR B C 1
ATOM 1502 O O . THR B 1 52 ? -7.129 4.727 3.445 1 88.25 52 THR B O 1
ATOM 1505 N N . THR B 1 53 ? -6.602 6.773 2.896 1 94.31 53 THR B N 1
ATOM 1506 C CA . THR B 1 53 ? -5.176 6.48 2.963 1 94.31 53 THR B CA 1
ATOM 1507 C C . THR B 1 53 ? -4.469 7.453 3.906 1 94.31 53 THR B C 1
ATOM 1509 O O . THR B 1 53 ? -5.113 8.109 4.723 1 94.31 53 THR B O 1
ATOM 1512 N N . LEU B 1 54 ? -3.123 7.477 3.889 1 96.94 54 LEU B N 1
ATOM 1513 C CA . LEU B 1 54 ? -2.303 8.438 4.621 1 96.94 54 LEU B CA 1
ATOM 1514 C C . LEU B 1 54 ? -2.42 9.828 4.012 1 96.94 54 LEU B C 1
ATOM 1516 O O . LEU B 1 54 ? -2.314 9.992 2.791 1 96.94 54 LEU B O 1
ATOM 1520 N N . CYS B 1 55 ? -2.709 10.797 4.828 1 95.69 55 CYS B N 1
ATOM 1521 C CA . CYS B 1 55 ? -2.787 12.188 4.391 1 95.69 55 CYS B CA 1
ATOM 1522 C C . CYS B 1 55 ? -1.745 13.039 5.102 1 95.69 55 CYS B C 1
ATOM 1524 O O . CYS B 1 55 ? -1.666 13.039 6.332 1 95.69 55 CYS B O 1
ATOM 1526 N N . LEU B 1 56 ? -1.018 13.75 4.336 1 96.88 56 LEU B N 1
ATOM 1527 C CA . LEU B 1 56 ? 0.087 14.523 4.883 1 96.88 56 LEU B CA 1
ATOM 1528 C C . LEU B 1 56 ? 0.041 15.969 4.379 1 96.88 56 LEU B C 1
ATOM 1530 O O . LEU B 1 56 ? -0.361 16.219 3.242 1 96.88 56 LEU B O 1
ATOM 1534 N N . PRO B 1 57 ? 0.493 16.859 5.211 1 95.38 57 PRO B N 1
ATOM 1535 C CA . PRO B 1 57 ? 0.668 18.219 4.699 1 95.38 57 PRO B CA 1
ATOM 1536 C C . PRO B 1 57 ? 1.816 18.328 3.699 1 95.38 57 PRO B C 1
ATOM 1538 O O . PRO B 1 57 ? 2.719 17.484 3.695 1 95.38 57 PRO B O 1
ATOM 1541 N N . SER B 1 58 ? 1.77 19.406 2.939 1 95.19 58 SER B N 1
ATOM 1542 C CA . SER B 1 58 ? 2.721 19.594 1.85 1 95.19 58 SER B CA 1
ATOM 1543 C C . SER B 1 58 ? 4.152 19.641 2.367 1 95.19 58 SER B C 1
ATOM 1545 O O . SER B 1 58 ? 5.074 19.141 1.716 1 95.19 58 SER B O 1
ATOM 1547 N N . ASN B 1 59 ? 4.355 20.266 3.432 1 95.88 59 ASN B N 1
ATOM 1548 C CA . ASN B 1 59 ? 5.703 20.406 3.973 1 95.88 59 ASN B CA 1
ATOM 1549 C C . ASN B 1 59 ? 6.301 19.047 4.332 1 95.88 59 ASN B C 1
ATOM 1551 O O . ASN B 1 59 ? 7.484 18.797 4.094 1 95.88 59 ASN B O 1
ATOM 1555 N N . ALA B 1 60 ? 5.547 18.141 4.938 1 97.06 60 ALA B N 1
ATOM 1556 C CA . ALA B 1 60 ? 6.012 16.797 5.266 1 97.06 60 ALA B CA 1
ATOM 1557 C C . ALA B 1 60 ? 6.398 16.031 4.004 1 97.06 60 ALA B C 1
ATOM 1559 O O . ALA B 1 60 ? 7.434 15.352 3.973 1 97.06 60 ALA B O 1
ATOM 1560 N N . ILE B 1 61 ? 5.609 16.141 3.008 1 97.94 61 ILE B N 1
ATOM 1561 C CA . ILE B 1 61 ? 5.859 15.469 1.741 1 97.94 61 ILE B CA 1
ATOM 1562 C C . ILE B 1 61 ? 7.172 15.961 1.14 1 97.94 61 ILE B C 1
ATOM 1564 O O . ILE B 1 61 ? 7.996 15.164 0.685 1 97.94 61 ILE B O 1
ATOM 1568 N N . ALA B 1 62 ? 7.324 17.266 1.18 1 97.06 62 ALA B N 1
ATOM 1569 C CA . ALA B 1 62 ? 8.539 17.891 0.646 1 97.06 62 ALA B CA 1
ATOM 1570 C C . ALA B 1 62 ? 9.766 17.422 1.42 1 97.06 62 ALA B C 1
ATOM 1572 O O . ALA B 1 62 ? 10.797 17.094 0.824 1 97.06 62 ALA B O 1
ATOM 1573 N N . GLN B 1 63 ? 9.656 17.438 2.686 1 97.75 63 GLN B N 1
ATOM 1574 C CA . GLN B 1 63 ? 10.773 17.016 3.525 1 97.75 63 GLN B CA 1
ATOM 1575 C C . GLN B 1 63 ? 11.148 15.562 3.258 1 97.75 63 GLN B C 1
ATOM 1577 O O . GLN B 1 63 ? 12.328 15.203 3.277 1 97.75 63 GLN B O 1
ATOM 1582 N N . LEU B 1 64 ? 10.203 14.703 2.979 1 98.44 64 LEU B N 1
ATOM 1583 C CA . LEU B 1 64 ? 10.414 13.281 2.738 1 98.44 64 LEU B CA 1
ATOM 1584 C C . LEU B 1 64 ? 10.891 13.031 1.312 1 98.44 64 LEU B C 1
ATOM 1586 O O . LEU B 1 64 ? 11.391 11.953 0.998 1 98.44 64 LEU B O 1
ATOM 1590 N N . GLY B 1 65 ? 10.656 14.023 0.455 1 98 65 GLY B N 1
ATOM 1591 C CA . GLY B 1 65 ? 11.062 13.875 -0.935 1 98 65 GLY B CA 1
ATOM 1592 C C . GLY B 1 65 ? 10.273 12.812 -1.676 1 98 65 GLY B C 1
ATOM 1593 O O . GLY B 1 65 ? 10.828 12.07 -2.488 1 98 65 GLY B O 1
ATOM 1594 N N . LEU B 1 66 ? 9.031 12.695 -1.4 1 98.19 66 LEU B N 1
ATOM 1595 C CA . LEU B 1 66 ? 8.203 11.68 -2.041 1 98.19 66 LEU B CA 1
ATOM 1596 C C . LEU B 1 66 ? 7.879 12.062 -3.479 1 98.19 66 LEU B C 1
ATOM 1598 O O . LEU B 1 66 ? 7.746 13.25 -3.791 1 98.19 66 LEU B O 1
ATOM 1602 N N . GLU B 1 67 ? 7.699 11.094 -4.281 1 97.5 67 GLU B N 1
ATOM 1603 C CA . GLU B 1 67 ? 7.461 11.305 -5.707 1 97.5 67 GLU B CA 1
ATOM 1604 C C . GLU B 1 67 ? 5.973 11.438 -6.008 1 97.5 67 GLU B C 1
ATOM 1606 O O . GLU B 1 67 ? 5.156 10.688 -5.465 1 97.5 67 GLU B O 1
ATOM 1611 N N . LEU B 1 68 ? 5.629 12.398 -6.852 1 96.75 68 LEU B N 1
ATOM 1612 C CA . LEU B 1 68 ? 4.25 12.547 -7.309 1 96.75 68 LEU B CA 1
ATOM 1613 C C . LEU B 1 68 ? 3.832 11.375 -8.18 1 96.75 68 LEU B C 1
ATOM 1615 O O . LEU B 1 68 ? 4.547 11 -9.117 1 96.75 68 LEU B O 1
ATOM 1619 N N . LEU B 1 69 ? 2.738 10.789 -7.82 1 95.5 69 LEU B N 1
ATOM 1620 C CA . LEU B 1 69 ? 2.207 9.68 -8.602 1 95.5 69 LEU B CA 1
ATOM 1621 C C . LEU B 1 69 ? 1.133 10.156 -9.57 1 95.5 69 LEU B C 1
ATOM 1623 O O . LEU B 1 69 ? 1.192 9.859 -10.766 1 95.5 69 LEU B O 1
ATOM 1627 N N . LYS B 1 70 ? 0.2 10.859 -8.977 1 92.62 70 LYS B N 1
ATOM 1628 C CA . LYS B 1 70 ? -0.929 11.32 -9.773 1 92.62 70 LYS B CA 1
ATOM 1629 C C . LYS B 1 70 ? -1.684 12.445 -9.07 1 92.62 70 LYS B C 1
ATOM 1631 O O . LYS B 1 70 ? -1.416 12.742 -7.91 1 92.62 70 LYS B O 1
ATOM 1636 N N 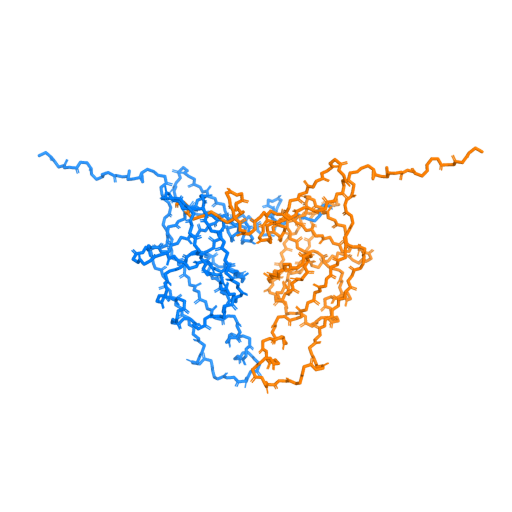. GLU B 1 71 ? -2.559 13.117 -9.93 1 91.19 71 GLU B N 1
ATOM 1637 C CA . GLU B 1 71 ? -3.525 14.07 -9.398 1 91.19 71 GLU B CA 1
ATOM 1638 C C . GLU B 1 71 ? -4.949 13.539 -9.523 1 91.19 71 GLU B C 1
ATOM 1640 O O . GLU B 1 71 ? -5.312 12.953 -10.547 1 91.19 71 GLU B O 1
ATOM 1645 N N . VAL B 1 72 ? -5.656 13.711 -8.398 1 85.06 72 VAL B N 1
ATOM 1646 C CA . VAL B 1 72 ? -7 13.133 -8.375 1 85.06 72 VAL B CA 1
ATOM 1647 C C . VAL B 1 72 ? -7.992 14.156 -7.828 1 85.06 72 VAL B C 1
ATOM 1649 O O . VAL B 1 72 ? -7.598 15.125 -7.184 1 85.06 72 VAL B O 1
ATOM 1652 N N . ASP B 1 73 ? -9.219 13.875 -8.164 1 81.62 73 ASP B N 1
ATOM 1653 C CA . ASP B 1 73 ? -10.289 14.609 -7.492 1 81.62 73 ASP B CA 1
ATOM 1654 C C . ASP B 1 73 ? -10.609 13.992 -6.133 1 81.62 73 ASP B C 1
ATOM 1656 O O . ASP B 1 73 ? -10.695 12.766 -6.004 1 81.62 73 ASP B O 1
ATOM 1660 N N . VAL B 1 74 ? -10.656 14.82 -5.191 1 78.38 74 VAL B N 1
ATOM 1661 C CA . VAL B 1 74 ? -10.953 14.312 -3.855 1 78.38 74 VAL B CA 1
ATOM 1662 C C . VAL B 1 74 ? -12.18 15.023 -3.287 1 78.38 74 VAL B C 1
ATOM 1664 O O . VAL B 1 74 ? -12.383 16.219 -3.543 1 78.38 74 VAL B O 1
ATOM 1667 N N . ALA B 1 75 ? -12.961 14.203 -2.621 1 74.19 75 ALA B N 1
ATOM 1668 C CA . ALA B 1 75 ? -14.109 14.766 -1.909 1 74.19 75 ALA B CA 1
ATOM 1669 C C . ALA B 1 75 ? -13.68 15.383 -0.582 1 74.19 75 ALA B C 1
ATOM 1671 O O . ALA B 1 75 ? -12.961 14.75 0.198 1 74.19 75 ALA B O 1
ATOM 1672 N N . THR B 1 76 ? -13.914 16.672 -0.363 1 72.75 76 THR B N 1
ATOM 1673 C CA . THR B 1 76 ? -13.672 17.359 0.894 1 72.75 76 THR B CA 1
ATOM 1674 C C . THR B 1 76 ? -14.984 17.844 1.512 1 72.75 76 THR B C 1
ATOM 1676 O O . THR B 1 76 ? -16.062 17.641 0.931 1 72.75 76 THR B O 1
ATOM 1679 N N . ALA B 1 77 ? -14.859 18.266 2.822 1 68.75 77 ALA B N 1
ATOM 1680 C CA . ALA B 1 77 ? -16.016 18.828 3.508 1 68.75 77 ALA B CA 1
ATOM 1681 C C . ALA B 1 77 ? -16.625 19.969 2.703 1 68.75 77 ALA B C 1
ATOM 1683 O O . ALA B 1 77 ? -17.828 20.219 2.791 1 68.75 77 ALA B O 1
ATOM 1684 N N . ASN B 1 78 ? -15.836 20.719 1.887 1 72.06 78 ASN B N 1
ATOM 1685 C CA . ASN B 1 78 ? -16.297 21.891 1.142 1 72.06 78 ASN B CA 1
ATOM 1686 C C . ASN B 1 78 ? -16.594 21.547 -0.314 1 72.06 78 ASN B C 1
ATOM 1688 O O . ASN B 1 78 ? -16.781 22.438 -1.143 1 72.06 78 ASN B O 1
ATOM 1692 N N . GLY B 1 79 ? -16.5 20.344 -0.609 1 73.19 79 GLY B N 1
ATOM 1693 C CA . GLY B 1 79 ? -16.766 19.938 -1.979 1 73.19 79 GLY B CA 1
ATOM 1694 C C . GLY B 1 79 ? -15.625 19.156 -2.598 1 73.19 79 GLY B C 1
ATOM 1695 O O . GLY B 1 79 ? -14.992 18.328 -1.927 1 73.19 79 GLY B O 1
ATOM 1696 N N . PHE B 1 80 ? -15.57 19.359 -3.992 1 72 80 PHE B N 1
ATOM 1697 C CA . PHE B 1 80 ? -14.539 18.625 -4.715 1 72 80 PHE B CA 1
ATOM 1698 C C . PHE B 1 80 ? -13.336 19.516 -4.988 1 72 80 PHE B C 1
ATOM 1700 O O . PHE B 1 80 ? -13.484 20.719 -5.266 1 72 80 PHE B O 1
ATOM 1707 N N . SER B 1 81 ? -12.172 18.906 -4.672 1 78.19 81 SER B N 1
ATOM 1708 C CA . SER B 1 81 ? -10.938 19.609 -5.012 1 78.19 81 SER B CA 1
ATOM 1709 C C . SER B 1 81 ? -9.906 18.656 -5.609 1 78.19 81 SER B C 1
ATOM 1711 O O . SER B 1 81 ? -10.078 17.438 -5.574 1 78.19 81 SER B O 1
ATOM 1713 N N . LYS B 1 82 ? -8.93 19.25 -6.25 1 84.62 82 LYS B N 1
ATOM 1714 C CA . LYS B 1 82 ? -7.812 18.469 -6.75 1 84.62 82 LYS B CA 1
ATOM 1715 C C . LYS B 1 82 ? -6.797 18.188 -5.645 1 84.62 82 LYS B C 1
ATOM 1717 O O . LYS B 1 82 ? -6.512 19.062 -4.824 1 84.62 82 LYS B O 1
ATOM 1722 N N . ALA B 1 83 ? -6.453 16.938 -5.598 1 88.62 83 ALA B N 1
ATOM 1723 C CA . ALA B 1 83 ? -5.406 16.578 -4.645 1 88.62 83 ALA B CA 1
ATOM 1724 C C . ALA B 1 83 ? -4.277 15.812 -5.332 1 88.62 83 ALA B C 1
ATOM 1726 O O . ALA B 1 83 ? -4.504 15.125 -6.332 1 88.62 83 ALA B O 1
ATOM 1727 N N . ARG B 1 84 ? -3.168 16.047 -4.816 1 94.19 84 ARG B N 1
ATOM 1728 C CA . ARG B 1 84 ? -1.996 15.328 -5.309 1 94.19 84 ARG B CA 1
ATOM 1729 C C . ARG B 1 84 ? -1.735 14.07 -4.488 1 94.19 84 ARG B C 1
ATOM 1731 O O . ARG B 1 84 ? -1.864 14.086 -3.262 1 94.19 84 ARG B O 1
ATOM 1738 N N . VAL B 1 85 ? -1.48 12.953 -5.207 1 95.25 85 VAL B N 1
ATOM 1739 C CA . VAL B 1 85 ? -1.141 11.68 -4.574 1 95.25 85 VAL B CA 1
ATOM 1740 C C . VAL B 1 85 ? 0.34 11.383 -4.785 1 95.25 85 VAL B C 1
ATOM 1742 O O . VAL B 1 85 ? 0.838 11.445 -5.914 1 95.25 85 VAL B O 1
ATOM 1745 N N . PHE B 1 86 ? 1.016 11.07 -3.686 1 97.69 86 PHE B N 1
ATOM 1746 C CA . PHE B 1 86 ? 2.438 10.75 -3.715 1 97.69 86 PHE B CA 1
ATOM 1747 C C . PHE B 1 86 ? 2.666 9.289 -3.336 1 97.69 86 PHE B C 1
ATOM 1749 O O . PHE B 1 86 ? 1.765 8.625 -2.814 1 97.69 86 PHE B O 1
ATOM 1756 N N . ARG B 1 87 ? 3.869 8.773 -3.68 1 97.81 87 ARG B N 1
ATOM 1757 C CA . ARG B 1 87 ? 4.121 7.359 -3.443 1 97.81 87 ARG B CA 1
ATOM 1758 C C . ARG B 1 87 ? 5.422 7.156 -2.668 1 97.81 87 ARG B C 1
ATOM 1760 O O . ARG B 1 87 ? 6.188 8.102 -2.475 1 97.81 87 ARG B O 1
ATOM 1767 N N . ASP B 1 88 ? 5.559 5.93 -2.158 1 98.44 88 ASP B N 1
ATOM 1768 C CA . ASP B 1 88 ? 6.785 5.449 -1.528 1 98.44 88 ASP B CA 1
ATOM 1769 C C . ASP B 1 88 ? 6.914 5.977 -0.102 1 98.44 88 ASP B C 1
ATOM 1771 O O . ASP B 1 88 ? 8.016 6.246 0.369 1 98.44 88 ASP B O 1
ATOM 1775 N N . ALA B 1 89 ? 5.793 6.219 0.559 1 98.5 89 ALA B N 1
ATOM 1776 C CA . ALA B 1 89 ? 5.816 6.531 1.985 1 98.5 89 ALA B CA 1
ATOM 1777 C C . ALA B 1 89 ? 5.852 5.258 2.826 1 98.5 89 ALA B C 1
ATOM 1779 O O . ALA B 1 89 ? 4.836 4.57 2.959 1 98.5 89 ALA B O 1
ATOM 1780 N N . SER B 1 90 ? 6.949 4.883 3.348 1 98.38 90 SER B N 1
ATOM 1781 C CA . SER B 1 90 ? 7.078 3.746 4.25 1 98.38 90 SER B CA 1
ATOM 1782 C C . SER B 1 90 ? 6.766 4.145 5.691 1 98.38 90 SER B C 1
ATOM 1784 O O . SER B 1 90 ? 7.453 4.988 6.27 1 98.38 90 SER B O 1
ATOM 1786 N N . ILE B 1 91 ? 5.77 3.541 6.199 1 97.44 91 ILE B N 1
ATOM 1787 C CA . ILE B 1 91 ? 5.32 3.92 7.535 1 97.44 91 ILE B CA 1
ATOM 1788 C C . ILE B 1 91 ? 5.738 2.852 8.547 1 97.44 91 ILE B C 1
ATOM 1790 O O . ILE B 1 91 ? 5.68 1.655 8.25 1 97.44 91 ILE B O 1
ATOM 1794 N N . SER B 1 92 ? 6.137 3.262 9.68 1 96.5 92 SER B N 1
ATOM 1795 C CA . SER B 1 92 ? 6.367 2.426 10.852 1 96.5 92 SER B CA 1
ATOM 1796 C C . SER B 1 92 ? 5.434 2.805 12 1 96.5 92 SER B C 1
ATOM 1798 O O . SER B 1 92 ? 5.453 3.943 12.469 1 96.5 92 SER B O 1
ATOM 1800 N N . LEU B 1 93 ? 4.633 1.892 12.375 1 94.81 93 LEU B N 1
ATOM 1801 C CA . LEU B 1 93 ? 3.619 2.107 13.398 1 94.81 93 LEU B CA 1
ATOM 1802 C C . LEU B 1 93 ? 3.461 0.871 14.273 1 94.81 93 LEU B C 1
ATOM 1804 O O . LEU B 1 93 ? 3.131 -0.208 13.781 1 94.81 93 LEU B O 1
ATOM 1808 N N . LEU B 1 94 ? 3.719 1.005 15.602 1 91.69 94 LEU B N 1
ATOM 1809 C CA . LEU B 1 94 ? 3.58 -0.074 16.578 1 91.69 94 LEU B CA 1
ATOM 1810 C C . LEU B 1 94 ? 4.371 -1.304 16.141 1 91.69 94 LEU B C 1
ATOM 1812 O O . LEU B 1 94 ? 3.871 -2.428 16.219 1 91.69 94 LEU B O 1
ATOM 1816 N N . GLY B 1 95 ? 5.52 -1.062 15.516 1 90.5 95 GLY B N 1
ATOM 1817 C CA . GLY B 1 95 ? 6.414 -2.146 15.148 1 90.5 95 GLY B CA 1
ATOM 1818 C C . GLY B 1 95 ? 6.105 -2.746 13.789 1 90.5 95 GLY B C 1
ATOM 1819 O O . GLY B 1 95 ? 6.805 -3.646 13.32 1 90.5 95 GLY B O 1
ATOM 1820 N N . ARG B 1 96 ? 5.102 -2.279 13.18 1 92.56 96 ARG B N 1
ATOM 1821 C CA . ARG B 1 96 ? 4.75 -2.756 11.844 1 92.56 96 ARG B CA 1
ATOM 1822 C C . ARG B 1 96 ? 5.184 -1.759 10.773 1 92.56 96 ARG B C 1
ATOM 1824 O O . ARG B 1 96 ? 5.191 -0.549 11.016 1 92.56 96 ARG B O 1
ATOM 1831 N N . GLU B 1 97 ? 5.504 -2.379 9.648 1 95 97 GLU B N 1
ATOM 1832 C CA . GLU B 1 97 ? 5.957 -1.533 8.547 1 95 97 GLU B CA 1
ATOM 1833 C C . GLU B 1 97 ? 5.191 -1.839 7.266 1 95 97 GLU B C 1
ATOM 1835 O O . GLU B 1 97 ? 4.863 -2.996 6.992 1 95 97 GLU B O 1
ATOM 1840 N N . GLY B 1 98 ? 4.941 -0.79 6.488 1 95.94 98 GLY B N 1
ATOM 1841 C CA . GLY B 1 98 ? 4.328 -0.875 5.172 1 95.94 98 GLY B CA 1
ATOM 1842 C C . GLY B 1 98 ? 4.504 0.385 4.348 1 95.94 98 GLY B C 1
ATOM 1843 O O . GLY B 1 98 ? 4.762 1.46 4.895 1 95.94 98 GLY B O 1
ATOM 1844 N N . THR B 1 99 ? 4.441 0.216 3.072 1 97.44 99 THR B N 1
ATOM 1845 C CA . THR B 1 99 ? 4.602 1.35 2.168 1 97.44 99 THR B CA 1
ATOM 1846 C C . THR B 1 99 ? 3.273 1.712 1.512 1 97.44 99 THR B C 1
ATOM 1848 O O . THR B 1 99 ? 2.533 0.831 1.069 1 97.44 99 THR B O 1
ATOM 1851 N N . PHE B 1 100 ? 3.012 3.027 1.479 1 97.31 100 PHE B N 1
ATOM 1852 C CA . PHE B 1 100 ? 1.705 3.467 1.004 1 97.31 100 PHE B CA 1
ATOM 1853 C C . PHE B 1 100 ? 1.834 4.723 0.151 1 97.31 100 PHE B C 1
ATOM 1855 O O . PHE B 1 100 ? 2.881 5.375 0.149 1 97.31 100 PHE B O 1
ATOM 1862 N N . GLU B 1 101 ? 0.759 4.926 -0.577 1 96.31 101 GLU B N 1
ATOM 1863 C CA . GLU B 1 101 ? 0.547 6.246 -1.166 1 96.31 101 GLU B CA 1
ATOM 1864 C C . GLU B 1 101 ? 0.022 7.234 -0.13 1 96.31 101 GLU B C 1
ATOM 1866 O O . GLU B 1 101 ? -0.601 6.836 0.857 1 96.31 101 GLU B O 1
ATOM 1871 N N . CYS B 1 102 ? 0.307 8.484 -0.364 1 96.25 102 CYS B N 1
ATOM 1872 C CA . CYS B 1 102 ? -0.242 9.492 0.54 1 96.25 102 CYS B CA 1
ATOM 1873 C C . CYS B 1 102 ? -0.873 10.641 -0.239 1 96.25 102 CYS B C 1
ATOM 1875 O O . CYS B 1 102 ? -0.381 11.016 -1.305 1 96.25 102 CYS B O 1
ATOM 1877 N N . LEU B 1 103 ? -1.913 11.109 0.341 1 94.75 103 LEU B N 1
ATOM 1878 C CA . LEU B 1 103 ? -2.639 12.258 -0.199 1 94.75 103 LEU B CA 1
ATOM 1879 C C . LEU B 1 103 ? -2.174 13.555 0.454 1 94.75 103 LEU B C 1
ATOM 1881 O O . LEU B 1 103 ? -2.023 13.617 1.676 1 94.75 103 LEU B O 1
ATOM 1885 N N . GLU B 1 104 ? -1.908 14.508 -0.387 1 95.31 104 GLU B N 1
ATOM 1886 C CA . GLU B 1 104 ? -1.532 15.82 0.129 1 95.31 104 GLU B CA 1
ATOM 1887 C C . GLU B 1 104 ? -2.752 16.578 0.636 1 95.31 104 GLU B C 1
ATOM 1889 O O . GLU B 1 104 ? -3.764 16.672 -0.06 1 95.31 104 GLU B O 1
ATOM 1894 N N . LEU B 1 105 ? -2.584 17.094 1.791 1 90.94 105 LEU B N 1
ATOM 1895 C CA . LEU B 1 105 ? -3.66 17.859 2.402 1 90.94 105 LEU B CA 1
ATOM 1896 C C . LEU B 1 105 ? -3.594 19.328 1.972 1 90.94 105 LEU B C 1
ATOM 1898 O O . LEU B 1 105 ? -2.506 19.859 1.729 1 90.94 105 LEU B O 1
ATOM 1902 N N . PRO B 1 106 ? -4.828 19.812 1.949 1 79.69 106 PRO B N 1
ATOM 1903 C CA . PRO B 1 106 ? -4.816 21.266 1.74 1 79.69 106 PRO B CA 1
ATOM 1904 C C . PRO B 1 106 ? -4.125 22.016 2.875 1 79.69 106 PRO B C 1
ATOM 1906 O O . PRO B 1 106 ? -4.012 21.5 3.986 1 79.69 106 PRO B O 1
ATOM 1909 N N . GLY B 1 107 ? -3.594 23.156 2.598 1 74.62 107 GLY B N 1
ATOM 1910 C CA . GLY B 1 107 ? -2.768 23.953 3.494 1 74.62 107 GLY B CA 1
ATOM 1911 C C . GLY B 1 107 ? -3.309 24 4.91 1 74.62 107 GLY B C 1
ATOM 1912 O O . GLY B 1 107 ? -4.516 24.125 5.113 1 74.62 107 GLY B O 1
ATOM 1913 N N . GLY B 1 108 ? -2.32 23.766 5.875 1 72.75 108 GLY B N 1
ATOM 1914 C CA . GLY B 1 108 ? -2.564 24 7.289 1 72.75 108 GLY B CA 1
ATOM 1915 C C . GLY B 1 108 ? -3.248 22.844 7.984 1 72.75 108 GLY B C 1
ATOM 1916 O O . GLY B 1 108 ? -3.592 22.938 9.164 1 72.75 108 GLY B O 1
ATOM 1917 N N . ARG B 1 109 ? -3.484 21.766 7.402 1 82.88 109 ARG B N 1
ATOM 1918 C CA . ARG B 1 109 ? -4.184 20.656 8.039 1 82.88 109 ARG B CA 1
ATOM 1919 C C . ARG B 1 109 ? -3.201 19.672 8.656 1 82.88 109 ARG B C 1
ATOM 1921 O O . ARG B 1 109 ? -2.064 19.547 8.195 1 82.88 109 ARG B O 1
ATOM 1928 N N . ASP B 1 110 ? -3.701 19.016 9.648 1 90.12 110 ASP B N 1
ATOM 1929 C CA . ASP B 1 110 ? -2.91 18 10.352 1 90.12 110 ASP B CA 1
ATOM 1930 C C . ASP B 1 110 ? -2.945 16.672 9.609 1 90.12 110 ASP B C 1
ATOM 1932 O O . ASP B 1 110 ? -3.914 16.375 8.906 1 90.12 110 ASP B O 1
ATOM 1936 N N . PRO B 1 111 ? -1.869 15.906 9.82 1 95.56 111 PRO B N 1
ATOM 1937 C CA . PRO B 1 111 ? -1.821 14.609 9.148 1 95.56 111 PRO B CA 1
ATOM 1938 C C . PRO B 1 111 ? -2.922 13.664 9.617 1 95.56 111 PRO B C 1
ATOM 1940 O O . PRO B 1 111 ? -3.305 13.688 10.789 1 95.56 111 PRO B O 1
ATOM 1943 N N . LEU B 1 112 ? -3.408 12.867 8.703 1 94.56 112 LEU B N 1
ATOM 1944 C CA . LEU B 1 112 ? -4.426 11.859 8.977 1 94.56 112 LEU B CA 1
ATOM 1945 C C . LEU B 1 112 ? -3.949 10.469 8.562 1 94.56 112 LEU B C 1
ATOM 1947 O O . LEU B 1 112 ? -3.312 10.312 7.52 1 94.56 112 LEU B O 1
ATOM 1951 N N . LEU B 1 113 ? -4.184 9.555 9.398 1 95.69 113 LEU B N 1
ATOM 1952 C CA . LEU B 1 113 ? -3.988 8.148 9.055 1 95.69 113 LEU B CA 1
ATOM 1953 C C . LEU B 1 113 ? -5.324 7.465 8.773 1 95.69 113 LEU B C 1
ATOM 1955 O O . LEU B 1 113 ? -6.156 7.336 9.672 1 95.69 113 LEU B O 1
ATOM 1959 N N . GLY B 1 114 ? -5.469 7.051 7.539 1 93.69 114 GLY B N 1
ATOM 1960 C CA . GLY B 1 114 ? -6.723 6.469 7.098 1 93.69 114 GLY B CA 1
ATOM 1961 C C . GLY B 1 114 ? -6.785 4.965 7.301 1 93.69 114 GLY B C 1
ATOM 1962 O O . GLY B 1 114 ? -5.879 4.375 7.891 1 93.69 114 GLY B O 1
ATOM 1963 N N . VAL B 1 115 ? -7.824 4.328 6.738 1 91.94 115 VAL B N 1
ATOM 1964 C CA . VAL B 1 115 ? -8.195 2.957 7.078 1 91.94 115 VAL B CA 1
ATOM 1965 C C . VAL B 1 115 ? -7.305 1.979 6.312 1 91.94 115 VAL B C 1
ATOM 1967 O O . VAL B 1 115 ? -6.969 0.907 6.824 1 91.94 115 VAL B O 1
ATOM 1970 N N . LEU B 1 116 ? -6.969 2.234 5.121 1 93.06 116 LEU B N 1
ATOM 1971 C CA . LEU B 1 116 ? -6.242 1.28 4.289 1 93.06 116 LEU B CA 1
ATOM 1972 C C . LEU B 1 116 ? -4.895 0.931 4.914 1 93.06 116 LEU B C 1
ATOM 1974 O O . LEU B 1 116 ? -4.566 -0.247 5.074 1 93.06 116 LEU B O 1
ATOM 1978 N N . PRO B 1 117 ? -4.102 1.936 5.316 1 95.69 117 PRO B N 1
ATOM 1979 C CA . PRO B 1 117 ? -2.848 1.584 5.992 1 95.69 117 PRO B CA 1
ATOM 1980 C C . PRO B 1 117 ? -3.07 0.767 7.262 1 95.69 117 PRO B C 1
ATOM 1982 O O . PRO B 1 117 ? -2.303 -0.154 7.551 1 95.69 117 PRO B O 1
ATOM 1985 N N . LEU B 1 118 ? -4.059 1.086 8.016 1 92.88 118 LEU B N 1
ATOM 1986 C CA . LEU B 1 118 ? -4.332 0.358 9.25 1 92.88 118 LEU B CA 1
ATOM 1987 C C . LEU B 1 118 ? -4.629 -1.11 8.961 1 92.88 118 LEU B C 1
ATOM 1989 O O . LEU B 1 118 ? -4.09 -1.999 9.625 1 92.88 118 LEU B O 1
ATOM 1993 N N . GLU B 1 119 ? -5.457 -1.343 8.008 1 89.5 119 GLU B N 1
ATOM 1994 C CA . GLU B 1 119 ? -5.797 -2.707 7.617 1 89.5 119 GLU B CA 1
ATOM 1995 C C . GLU B 1 119 ? -4.57 -3.455 7.102 1 89.5 119 GLU B C 1
ATOM 1997 O O . GLU B 1 119 ? -4.336 -4.605 7.477 1 89.5 119 GLU B O 1
ATOM 2002 N N . ALA B 1 120 ? -3.852 -2.811 6.289 1 92.12 120 ALA B N 1
ATOM 2003 C CA . ALA B 1 120 ? -2.666 -3.43 5.703 1 92.12 120 ALA B CA 1
ATOM 2004 C C . ALA B 1 120 ? -1.65 -3.803 6.777 1 92.12 120 ALA B C 1
ATOM 2006 O O . ALA B 1 120 ? -0.947 -4.809 6.656 1 92.12 120 ALA B O 1
ATOM 2007 N N . LEU B 1 121 ? -1.611 -3.025 7.797 1 92.12 121 LEU B N 1
ATOM 2008 C CA . LEU B 1 121 ? -0.637 -3.238 8.859 1 92.12 121 LEU B CA 1
ATOM 2009 C C . LEU B 1 121 ? -1.201 -4.16 9.938 1 92.12 121 LEU B C 1
ATOM 2011 O O . LEU B 1 121 ? -0.504 -4.504 10.898 1 92.12 121 LEU B O 1
ATOM 2015 N N . GLY B 1 122 ? -2.414 -4.512 9.797 1 88.88 122 GLY B N 1
ATOM 2016 C CA . GLY B 1 122 ? -3.053 -5.375 10.781 1 88.88 122 GLY B CA 1
ATOM 2017 C C . GLY B 1 122 ? -3.326 -4.672 12.102 1 88.88 122 GLY B C 1
ATOM 2018 O O . GLY B 1 122 ? -3.102 -5.242 13.172 1 88.88 122 GLY B O 1
ATOM 2019 N N . ILE B 1 123 ? -3.689 -3.482 12.016 1 89.81 123 ILE B N 1
ATOM 2020 C CA . ILE B 1 123 ? -3.957 -2.682 13.203 1 89.81 123 ILE B CA 1
ATOM 2021 C C . ILE B 1 123 ? -5.457 -2.42 13.328 1 89.81 123 ILE B C 1
ATOM 2023 O O . ILE B 1 123 ? -6.105 -2.039 12.352 1 89.81 123 ILE B O 1
ATOM 2027 N N . GLU B 1 124 ? -5.934 -2.678 14.484 1 86.31 124 GLU B N 1
ATOM 2028 C CA . GLU B 1 124 ? -7.348 -2.467 14.773 1 86.31 124 GLU B CA 1
ATOM 2029 C C . GLU B 1 124 ? -7.551 -1.272 15.703 1 86.31 124 GLU B C 1
ATOM 2031 O O . GLU B 1 124 ? -6.652 -0.913 16.469 1 86.31 124 GLU B O 1
ATOM 2036 N N . LEU B 1 125 ? -8.695 -0.699 15.477 1 83 125 LEU B N 1
ATOM 2037 C CA . LEU B 1 125 ? -9.062 0.41 16.359 1 83 125 LEU B CA 1
ATOM 2038 C C . LEU B 1 125 ? -9.773 -0.096 17.594 1 83 125 LEU B C 1
ATOM 2040 O O . LEU B 1 125 ? -10.734 -0.868 17.5 1 83 125 LEU B O 1
ATOM 2044 N N . ASP B 1 126 ? -9.242 0.159 18.734 1 81.12 126 ASP B N 1
ATOM 2045 C CA . ASP B 1 126 ? -9.922 -0.039 20.016 1 81.12 126 ASP B CA 1
ATOM 2046 C C . ASP B 1 126 ? -10.594 1.249 20.484 1 81.12 126 ASP B C 1
ATOM 2048 O O . ASP B 1 126 ? -9.984 2.043 21.203 1 81.12 126 ASP B O 1
ATOM 2052 N N . LEU B 1 127 ? -11.797 1.365 20.141 1 75.88 127 LEU B N 1
ATOM 2053 C CA . LEU B 1 127 ? -12.508 2.621 20.375 1 75.88 127 LEU B CA 1
ATOM 2054 C C . LEU B 1 127 ? -12.852 2.785 21.844 1 75.88 127 LEU B C 1
ATOM 2056 O O . LEU B 1 127 ? -12.977 3.91 22.328 1 75.88 127 LEU B O 1
ATOM 2060 N N . THR B 1 128 ? -13.039 1.686 22.422 1 73.62 128 THR B N 1
ATOM 2061 C CA . THR B 1 128 ? -13.336 1.742 23.859 1 73.62 128 THR B CA 1
ATOM 2062 C C . THR B 1 128 ? -12.195 2.391 24.625 1 73.62 128 THR B C 1
ATOM 2064 O O . THR B 1 128 ? -12.414 3.289 25.438 1 73.62 128 THR B O 1
ATOM 2067 N N . ASN B 1 129 ? -10.961 2.023 24.359 1 78.81 129 ASN B N 1
ATOM 2068 C CA . ASN B 1 129 ? -9.789 2.553 25.031 1 78.81 129 ASN B CA 1
ATOM 2069 C C . ASN B 1 129 ? -9.109 3.648 24.203 1 78.81 129 ASN B C 1
ATOM 2071 O O . ASN B 1 129 ? -8.102 4.219 24.641 1 78.81 129 ASN B O 1
ATOM 2075 N N . GLN B 1 130 ? -9.695 3.934 23.078 1 77.75 130 GLN B N 1
ATOM 2076 C CA . GLN B 1 130 ? -9.203 4.969 22.172 1 77.75 130 GLN B CA 1
ATOM 2077 C C . GLN B 1 130 ? -7.73 4.746 21.828 1 77.75 130 GLN B C 1
ATOM 2079 O O . GLN B 1 130 ? -6.918 5.664 21.938 1 77.75 130 GLN B O 1
ATOM 2084 N N . GLN B 1 131 ? -7.434 3.539 21.578 1 81.69 131 GLN B N 1
ATOM 2085 C CA . GLN B 1 131 ? -6.066 3.191 21.203 1 81.69 131 GLN B CA 1
ATOM 2086 C C . GLN B 1 131 ? -6.047 2.264 20 1 81.69 131 GLN B C 1
ATOM 2088 O O . GLN B 1 131 ? -7.086 1.736 19.594 1 81.69 131 GLN B O 1
ATOM 2093 N N . LEU B 1 132 ? -4.844 2.174 19.422 1 82.44 132 LEU B N 1
ATOM 2094 C CA . LEU B 1 132 ? -4.605 1.202 18.359 1 82.44 132 LEU B CA 1
ATOM 2095 C C . LEU B 1 132 ? -4.16 -0.138 18.938 1 82.44 132 LEU B C 1
ATOM 2097 O O . LEU B 1 132 ? -3.381 -0.179 19.891 1 82.44 132 LEU B O 1
ATOM 2101 N N . LYS B 1 133 ? -4.797 -1.149 18.391 1 81.12 133 LYS B N 1
ATOM 2102 C CA . LYS B 1 133 ? -4.438 -2.498 18.812 1 81.12 133 LYS B CA 1
ATOM 2103 C C . LYS B 1 133 ? -3.951 -3.334 17.625 1 81.12 133 LYS B C 1
ATOM 2105 O O . LYS B 1 133 ? -4.523 -3.268 16.531 1 81.12 133 LYS B O 1
ATOM 2110 N N . LEU B 1 134 ? -2.895 -4.09 17.969 1 75.5 134 LEU B N 1
ATOM 2111 C CA . LEU B 1 134 ? -2.314 -4.953 16.953 1 75.5 134 LEU B CA 1
ATOM 2112 C C . LEU B 1 134 ? -3.119 -6.238 16.797 1 75.5 134 LEU B C 1
ATOM 2114 O O . LEU B 1 134 ? -3.543 -6.828 17.797 1 75.5 134 LEU B O 1
ATOM 2118 N N . LEU B 1 135 ? -3.451 -6.527 15.578 1 71.94 135 LEU B N 1
ATOM 2119 C CA . LEU B 1 135 ? -3.945 -7.875 15.328 1 71.94 135 LEU B CA 1
ATOM 2120 C C . LEU B 1 135 ? -2.793 -8.875 15.266 1 71.94 135 LEU B C 1
ATOM 2122 O O . LEU B 1 135 ? -1.688 -8.523 14.844 1 71.94 135 LEU B O 1
ATOM 2126 N N . PRO B 1 136 ? -3.027 -9.961 15.938 1 62.62 136 PRO B N 1
ATOM 2127 C CA . PRO B 1 136 ? -1.921 -10.922 15.977 1 62.62 136 PRO B CA 1
ATOM 2128 C C . PRO B 1 136 ? -1.393 -11.266 14.586 1 62.62 136 PRO B C 1
ATOM 2130 O O . PRO B 1 136 ? -2.174 -11.406 13.641 1 62.62 136 PRO B O 1
ATOM 2133 N N . GLU B 1 137 ? -0.03 -11.086 14.344 1 56.38 137 GLU B N 1
ATOM 2134 C CA . GLU B 1 137 ? 0.602 -11.531 13.109 1 56.38 137 GLU B CA 1
ATOM 2135 C C . GLU B 1 137 ? 0.747 -13.047 13.078 1 56.38 137 GLU B C 1
ATOM 2137 O O . GLU B 1 137 ? 0.925 -13.641 12.016 1 56.38 137 GLU B O 1
ATOM 2142 N N . THR B 1 138 ? 0.822 -13.477 14.375 1 59.91 138 THR B N 1
ATOM 2143 C CA . THR B 1 138 ? 1.034 -14.891 14.664 1 59.91 138 THR B CA 1
ATOM 2144 C C . THR B 1 138 ? -0.097 -15.445 15.531 1 59.91 138 THR B C 1
ATOM 2146 O O . THR B 1 138 ? -0.576 -14.766 16.438 1 59.91 138 THR B O 1
ATOM 2149 N N . SER B 1 139 ? -1.197 -16.094 14.75 1 59.06 139 SER B N 1
ATOM 2150 C CA . SER B 1 139 ? -2.217 -16.828 15.5 1 59.06 139 SER B CA 1
ATOM 2151 C C . SER B 1 139 ? -3.549 -16.844 14.758 1 59.06 139 SER B C 1
ATOM 2153 O O . SER B 1 139 ? -3.643 -16.328 13.641 1 59.06 139 SER B O 1
ATOM 2155 N N . MET B 1 140 ? -4.516 -17.438 15.375 1 55.41 140 MET B N 1
ATOM 2156 C CA . MET B 1 140 ? -5.852 -17.641 14.82 1 55.41 140 MET B CA 1
ATOM 2157 C C . MET B 1 140 ? -6.488 -16.312 14.438 1 55.41 140 MET B C 1
ATOM 2159 O O . MET B 1 140 ? -7.441 -16.281 13.664 1 55.41 140 MET B O 1
ATOM 2163 N N . ASP B 1 141 ? -5.875 -15.281 14.883 1 59.97 141 ASP B N 1
ATOM 2164 C CA . ASP B 1 141 ? -6.492 -13.977 14.656 1 59.97 141 ASP B CA 1
ATOM 2165 C C . ASP B 1 141 ? -5.688 -13.156 13.641 1 59.97 141 ASP B C 1
ATOM 2167 O O . ASP B 1 141 ? -5.582 -11.938 13.773 1 59.97 141 ASP B O 1
ATOM 2171 N N . THR B 1 142 ? -5.266 -13.867 12.633 1 63.59 142 THR B N 1
ATOM 2172 C CA . THR B 1 142 ? -4.445 -13.195 11.625 1 63.59 142 THR B CA 1
ATOM 2173 C C . THR B 1 142 ? -5.281 -12.211 10.82 1 63.59 142 THR B C 1
ATOM 2175 O O . THR B 1 142 ? -6.5 -12.359 10.711 1 63.59 142 THR B O 1
ATOM 2178 N N . TYR B 1 143 ? -4.645 -11.148 10.461 1 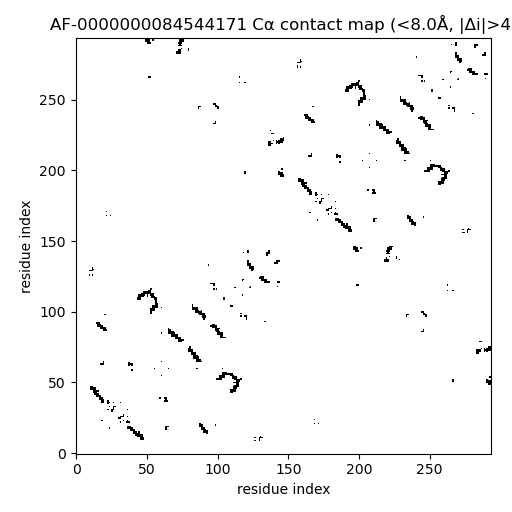71.88 143 TYR B N 1
ATOM 2179 C CA . TYR B 1 143 ? -5.336 -10.094 9.727 1 71.88 143 TYR B CA 1
ATOM 2180 C C . TYR B 1 143 ? -5.125 -10.25 8.227 1 71.88 143 TYR B C 1
ATOM 2182 O O . TYR B 1 143 ? -5.73 -9.531 7.43 1 71.88 143 TYR B O 1
ATOM 2190 N N . LEU B 1 144 ? -4.242 -11.211 7.863 1 74.88 144 LEU B N 1
ATOM 2191 C CA . LEU B 1 144 ? -4.047 -11.516 6.453 1 74.88 144 LEU B CA 1
ATOM 2192 C C . LEU B 1 144 ? -4.734 -12.82 6.078 1 74.88 144 LEU B C 1
ATOM 2194 O O . LEU B 1 144 ? -4.605 -13.82 6.789 1 74.88 144 LEU B O 1
ATOM 2198 N N . THR B 1 145 ? -5.625 -12.781 5.129 1 73.5 145 THR B N 1
ATOM 2199 C CA . THR B 1 145 ? -6.398 -13.953 4.719 1 73.5 145 THR B CA 1
ATOM 2200 C C . THR B 1 145 ? -6.18 -14.25 3.238 1 73.5 145 THR B C 1
ATOM 2202 O O . THR B 1 145 ? -6.148 -13.336 2.412 1 73.5 145 THR B O 1
ATOM 2205 N N . ILE B 1 146 ? -5.676 -15.492 2.93 1 72.06 146 ILE B N 1
ATOM 2206 C CA . ILE B 1 146 ? -5.633 -15.992 1.561 1 72.06 146 ILE B CA 1
ATOM 2207 C C . ILE B 1 146 ? -6.633 -17.141 1.396 1 72.06 146 ILE B C 1
ATOM 2209 O O . ILE B 1 146 ? -6.473 -18.203 2.002 1 72.06 146 ILE B O 1
ATOM 2213 N N . LEU B 1 147 ? -7.906 -16.844 1.43 1 64.44 147 LEU B N 1
ATOM 2214 C CA . LEU B 1 147 ? -8.797 -18 1.404 1 64.44 147 LEU B CA 1
ATOM 2215 C C . LEU B 1 147 ? -8.805 -18.656 0.024 1 64.44 147 LEU B C 1
ATOM 2217 O O . LEU B 1 147 ? -8.625 -17.969 -0.988 1 64.44 147 LEU B O 1
#

pLDDT: mean 85.5, std 16.55, range [29.39, 98.81]

Nearest PDB structures (foldseek):
  4exh-assembly1_A  TM=7.425E-01  e=3.867E-05  DG-75 Murine leukemia virus
  6opt-assembly1_A  TM=6.936E-01  e=4.108E-05  Human immunodeficiency virus 1
  1b11-assembly1_A  TM=6.639E-01  e=1.223E-04  Feline immunodeficiency virus
  2hah-assembly1_A-2  TM=6.677E-01  e=2.530E-04  Feline immunodeficiency virus (isolate Petaluma)
  6fiv-assembly1_A-2  TM=6.605E-01  e=3.034E-04  Feline immunodeficiency virus (isolate Petaluma)

Solvent-accessible surface area (backbone atoms only — not comparable to full-atom values): 15818 Å² total; per-residue (Å²): 132,83,73,75,73,75,67,71,79,75,62,30,71,39,62,39,37,37,30,23,40,61,45,49,53,34,25,75,71,64,74,41,60,71,87,71,39,33,63,48,77,44,72,69,28,35,53,33,81,63,17,39,44,37,30,34,29,58,66,60,44,58,67,34,64,52,48,80,70,48,78,35,29,28,44,40,88,90,38,80,42,82,30,46,31,28,36,46,41,24,36,44,48,99,90,32,71,51,57,36,53,33,35,44,40,65,88,92,49,74,34,32,39,14,41,51,58,31,53,75,59,24,43,39,81,35,64,89,78,40,39,80,36,79,43,44,49,65,48,100,52,33,61,47,32,57,102,132,82,74,74,74,76,69,71,78,76,60,32,70,40,61,39,37,39,29,24,39,62,44,49,52,34,25,75,71,63,73,41,60,71,86,68,40,33,63,50,76,42,74,68,27,35,54,33,80,63,18,39,42,36,30,35,29,57,66,59,42,58,67,35,62,52,47,81,71,49,77,35,26,28,44,42,90,92,38,80,42,84,31,46,31,28,37,46,40,25,36,43,48,97,89,34,71,52,55,35,54,31,36,45,41,64,88,93,47,74,34,33,40,14,42,51,59,32,52,75,58,24,42,38,81,35,64,89,77,40,38,82,37,77,40,39,50,69,49,98,55,32,62,46,34,55,101

Foldseek 3Di:
DPDPPPPVAQKAFAKKKKWQQVLVVCCVVVNDPPVPTQMDIDRGAIEDQPDAAKEDEPVSCVSRVFAWDDWDWDQDPVGIDIWTKTWRIWMDDPNFIDTDIYIYDDPPDHIYGYDNVCLVRQWDQDSVVSYIDHQDCPDPRHSDDDD/DPDPPPPVAQKAFAKKKKWQQVLVVCCVVVNDPPVPTQMDIDRGAIEDQPDAAKEDEPVNCVSRVFAWDDWDWDQDPVGIDIWTKTWRIWMDDPRFIDTDIYIYDDPPDHIYGYDNVCLVRQWDADSVVSYIDHQDCDDPRHSDDDD

Radius of gyration: 19.89 Å; Cα contacts (8 Å, |Δi|>4): 683; chains: 2; bounding box: 50×61×60 Å